Protein AF-A0A1Y5DKI8-F1 (afdb_monomer_lite)

Sequence (331 aa):
MHKQYGQSMVEYAIVCAALISALFWGANAECDGHENCLGKLLTVMHDNYDGYSSSISAIQQYGEFENGDFDDDSEDGGGDSGGGSDGGGSESGGGMNSQLNPDGLAEVTTVSTTNQFITYGYLAADGTVTDNNGNVVGVYDADTNTIELNDGSVTGVSLNTEVVDEEGNVLHIRAITNCIGAVHSWGYVSKATGKVFNSLNRGEMDIGSLCTKASFKVVNDGVEQPGRVIDGEYYASVFAADVSATPLTSSGEVIYWDDLGICSVMVNNWDGDVDTDQDDDDVYADRLALFNDDDRNLGEMDQFDYIEQTALYGVPTESNNCPSSRVLSEP

Foldseek 3Di:
DDDDPDPPPVVVVVVVVVVVVVLVVQQPDDDPPDPTSNVVVVVVCVVCVVVVVCVVVVVDPPPDDDPDDDPDPDDDDDDDDDDDDDDDDDPPDFADPDFQPPVWKDKWKWKAAPVRPGTQATAGPVQFGAHLVRHTQFGADPVQCWTQGPVRDIGHIDIDIFMGTRSRHTWDKWFWAQVVFFGFAIFTAGPNPRFTAAPAPRHTADSDNTDTGFWFWFDAVNHTQCWTDDLFFIARHRHDRHGHPDGDDGQWGWEQEPAVLFTWTFGPCLLVVQDPVDDQQSSLVSVVVSCPPCVTTPGGTDLVRLVVRCVVVVPDADPSNYSGPYYDYRD

Secondary structure (DSSP, 8-state):
-------HHHHHHHHHHHHHHHHHHHTTS-BTTBSSHHHHHHHHHHHTHHHHHHHHHTT-------------------------------------SS---TTS-EEEEEEEETTSS-EEEEEPTTSEEE-TTS-EEEEEETTTTEEEETTS-EEEEEEEEEEE-TTSPBP--EEEE-SSS-EEEEEEE-TTT--EEETTT--EE--TT-EEEE-EEEEETTEEEEEEEETTEEES----SS--SSPPPPSEEEEEETTTTEEEEEETTTTTTS-TTS-HHHHHHHHHHHHT-TTTEEEEE-HHHHHHHHHHHTPPPPTTS---SEEE---

Structure (mmCIF, N/CA/C/O backbone):
data_AF-A0A1Y5DKI8-F1
#
_entry.id   AF-A0A1Y5DKI8-F1
#
loop_
_atom_site.group_PDB
_atom_site.id
_atom_site.type_symbol
_atom_site.label_atom_id
_atom_site.label_alt_id
_atom_site.label_comp_id
_atom_site.label_asym_id
_atom_site.label_entity_id
_atom_site.label_seq_id
_atom_site.pdbx_PDB_ins_code
_atom_site.Cartn_x
_atom_site.Cartn_y
_atom_site.Cartn_z
_atom_site.occupancy
_atom_site.B_iso_or_equiv
_atom_site.auth_seq_id
_atom_site.auth_comp_id
_atom_site.auth_asym_id
_atom_site.auth_atom_id
_atom_site.pdbx_PDB_model_num
ATOM 1 N N . MET A 1 1 ? -49.281 23.480 16.287 1.00 38.97 1 MET A N 1
ATOM 2 C CA . MET A 1 1 ? -48.048 22.845 15.781 1.00 38.97 1 MET A CA 1
ATOM 3 C C . MET A 1 1 ? -48.428 21.933 14.627 1.00 38.97 1 MET A C 1
ATOM 5 O O . MET A 1 1 ? -49.161 20.980 14.845 1.00 38.97 1 MET A O 1
ATOM 9 N N . HIS A 1 2 ? -48.055 22.298 13.400 1.00 37.06 2 HIS A N 1
ATOM 10 C CA . HIS A 1 2 ? -48.229 21.460 12.210 1.00 37.06 2 HIS A CA 1
ATOM 11 C C . HIS A 1 2 ? -47.043 20.493 12.138 1.00 37.06 2 HIS A C 1
ATOM 13 O O . HIS A 1 2 ? -45.904 20.948 12.106 1.00 37.06 2 HIS A O 1
ATOM 19 N N . LYS A 1 3 ? -47.302 19.182 12.130 1.00 41.66 3 LYS A N 1
ATOM 20 C CA . LYS A 1 3 ? -46.292 18.181 11.770 1.00 41.66 3 LYS A CA 1
ATOM 21 C C . LYS A 1 3 ? -46.218 18.132 10.243 1.00 41.66 3 LYS A C 1
ATOM 23 O O . LYS A 1 3 ? -47.198 17.757 9.603 1.00 41.66 3 LYS A O 1
ATOM 28 N N . GLN A 1 4 ? -45.097 18.561 9.670 1.00 44.97 4 GLN A N 1
ATOM 29 C CA . GLN A 1 4 ? -44.797 18.365 8.254 1.00 44.97 4 GLN A CA 1
ATOM 30 C C . GLN A 1 4 ? -44.333 16.917 8.065 1.00 44.97 4 GLN A C 1
ATOM 32 O O . GLN A 1 4 ? -43.234 16.558 8.466 1.00 44.97 4 GLN A O 1
ATOM 37 N N . TYR A 1 5 ? -45.190 16.084 7.480 1.00 44.50 5 TYR A N 1
ATOM 38 C CA . TYR A 1 5 ? -44.792 14.799 6.913 1.00 44.50 5 TYR A CA 1
ATOM 39 C C . TYR A 1 5 ? -44.580 14.994 5.406 1.00 44.50 5 TYR A C 1
ATOM 41 O O . TYR A 1 5 ? -45.482 15.478 4.723 1.00 44.50 5 TYR A O 1
ATOM 49 N N . GLY A 1 6 ? -43.405 14.606 4.896 1.00 46.88 6 GLY A N 1
ATOM 50 C CA . GLY A 1 6 ? -43.221 14.288 3.473 1.00 46.88 6 GLY A CA 1
ATOM 51 C C . GLY A 1 6 ? -42.490 15.290 2.567 1.00 46.88 6 GLY A C 1
ATOM 52 O O . GLY A 1 6 ? -42.754 15.270 1.369 1.00 46.88 6 GLY A O 1
ATOM 53 N N . GLN A 1 7 ? -41.575 16.138 3.060 1.00 42.91 7 GLN A N 1
ATOM 54 C CA . GLN A 1 7 ? -40.750 16.986 2.168 1.00 42.91 7 GLN A CA 1
ATOM 55 C C . GLN A 1 7 ? -39.518 16.285 1.559 1.00 42.91 7 GLN A C 1
ATOM 57 O O . GLN A 1 7 ? -39.072 16.701 0.495 1.00 42.91 7 GLN A O 1
ATOM 62 N N . SER A 1 8 ? -39.028 15.179 2.131 1.00 49.41 8 SER A N 1
ATOM 63 C CA . SER A 1 8 ? -37.802 14.511 1.650 1.00 49.41 8 SER A CA 1
ATOM 64 C C . SER A 1 8 ? -37.933 13.811 0.287 1.00 49.41 8 SER A C 1
ATOM 66 O O . SER A 1 8 ? -36.936 13.592 -0.392 1.00 49.41 8 SER A O 1
ATOM 68 N N . MET A 1 9 ? -39.149 13.475 -0.157 1.00 49.59 9 MET A N 1
ATOM 69 C CA . MET A 1 9 ? -39.352 12.704 -1.397 1.00 49.59 9 MET A CA 1
ATOM 70 C C . MET A 1 9 ? -39.248 13.554 -2.674 1.00 49.59 9 MET A C 1
ATOM 72 O O . MET A 1 9 ? -38.874 13.041 -3.727 1.00 49.59 9 MET A O 1
ATOM 76 N N . VAL A 1 10 ? -39.584 14.849 -2.612 1.00 49.38 10 VAL A N 1
ATOM 77 C CA . VAL A 1 10 ? -39.606 15.715 -3.808 1.00 49.38 10 VAL A CA 1
ATOM 78 C C . VAL A 1 10 ? -38.213 16.243 -4.137 1.00 49.38 10 VAL A C 1
ATOM 80 O O . VAL A 1 10 ? -37.838 16.285 -5.306 1.00 49.38 10 VAL A O 1
ATOM 83 N N . GLU A 1 11 ? -37.420 16.585 -3.125 1.00 45.44 11 GLU A N 1
ATOM 84 C CA . GLU A 1 11 ? -36.037 17.038 -3.314 1.00 45.44 11 GLU A CA 1
ATOM 85 C C . GLU A 1 11 ? -35.164 15.914 -3.879 1.00 45.44 11 GLU A C 1
ATOM 87 O O . GLU A 1 11 ? -34.424 16.141 -4.833 1.00 45.44 11 GLU A O 1
ATOM 92 N N . TYR A 1 12 ? -35.349 14.678 -3.403 1.00 49.66 12 TYR A N 1
ATOM 93 C CA . TYR A 1 12 ? -34.653 13.509 -3.941 1.00 49.66 12 TYR A CA 1
ATOM 94 C C . TYR A 1 12 ? -35.007 13.253 -5.413 1.00 49.66 12 TYR A C 1
ATOM 96 O O . TYR A 1 12 ? -34.127 13.039 -6.242 1.00 49.66 12 TYR A O 1
ATOM 104 N N . ALA A 1 13 ? -36.288 13.367 -5.782 1.00 54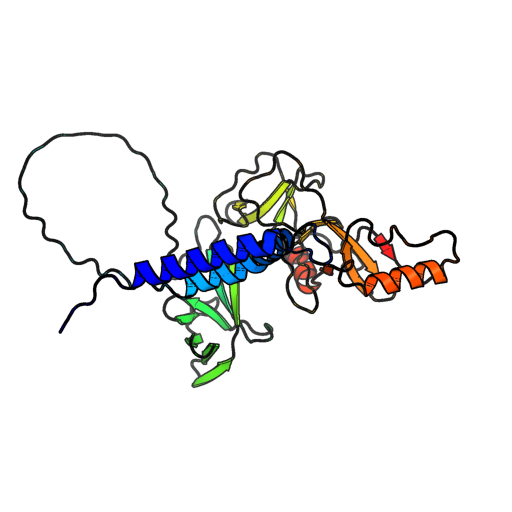.22 13 ALA A N 1
ATOM 105 C CA . ALA A 1 13 ? -36.716 13.216 -7.171 1.00 54.22 13 ALA A CA 1
ATOM 106 C C . ALA A 1 13 ? -36.146 14.313 -8.091 1.00 54.22 13 ALA A C 1
ATOM 108 O O . ALA A 1 13 ? -35.785 14.025 -9.231 1.00 54.22 13 ALA A O 1
ATOM 109 N N . ILE A 1 14 ? -36.032 15.555 -7.605 1.00 58.16 14 ILE A N 1
ATOM 110 C CA . ILE A 1 14 ? -35.449 16.671 -8.365 1.00 58.16 14 ILE A CA 1
ATOM 111 C C . ILE A 1 14 ? -33.939 16.476 -8.542 1.00 58.16 14 ILE A C 1
ATOM 113 O O . ILE A 1 14 ? -33.434 16.668 -9.647 1.00 58.16 14 ILE A O 1
ATOM 117 N N . VAL A 1 15 ? -33.229 16.043 -7.496 1.00 57.91 15 VAL A N 1
ATOM 118 C CA . VAL A 1 15 ? -31.787 15.764 -7.556 1.00 57.91 15 VAL A CA 1
ATOM 119 C C . VAL A 1 15 ? -31.501 14.583 -8.483 1.00 57.91 15 VAL A C 1
ATOM 121 O O . VAL A 1 15 ? -30.654 14.700 -9.365 1.00 57.91 15 VAL A O 1
ATOM 124 N N . CYS A 1 16 ? -32.256 13.485 -8.382 1.00 56.06 16 CYS A N 1
ATOM 125 C CA . CYS A 1 16 ? -32.111 12.348 -9.291 1.00 56.06 16 CYS A CA 1
ATOM 126 C C . CYS A 1 16 ? -32.444 12.723 -10.743 1.00 56.06 16 CYS A C 1
ATOM 128 O O . CYS A 1 16 ? -31.722 12.329 -11.655 1.00 56.06 16 CYS A O 1
ATOM 130 N N . ALA A 1 17 ? -33.492 13.517 -10.986 1.00 60.53 17 ALA A N 1
ATOM 131 C CA . ALA A 1 17 ? -33.832 13.965 -12.336 1.00 60.53 17 ALA A CA 1
ATOM 132 C C . ALA A 1 17 ? -32.770 14.911 -12.924 1.00 60.53 17 ALA A C 1
ATOM 134 O O . ALA A 1 17 ? -32.461 14.820 -14.115 1.00 60.53 17 ALA A O 1
ATOM 135 N N . ALA A 1 18 ? -32.181 15.787 -12.103 1.00 61.00 18 ALA A N 1
ATOM 136 C CA . ALA A 1 18 ? -31.083 16.663 -12.503 1.00 61.00 18 ALA A CA 1
ATOM 137 C C . ALA A 1 18 ? -29.804 15.866 -12.807 1.00 61.00 18 ALA A C 1
ATOM 139 O O . ALA A 1 18 ? -29.169 16.110 -13.831 1.00 61.00 18 ALA A O 1
ATOM 140 N N . LEU A 1 19 ? -29.483 14.865 -11.981 1.00 59.28 19 LEU A N 1
ATOM 141 C CA . LEU A 1 19 ? -28.344 13.969 -12.174 1.00 59.28 19 LEU A CA 1
ATOM 142 C C . LEU A 1 19 ? -28.484 13.156 -13.468 1.00 59.28 19 LEU A C 1
ATOM 144 O O . LEU A 1 19 ? -27.579 13.151 -14.296 1.00 59.28 19 LEU A O 1
ATOM 148 N N . ILE A 1 20 ? -29.646 12.537 -13.694 1.00 63.03 20 ILE A N 1
ATOM 149 C CA . ILE A 1 20 ? -29.921 11.762 -14.914 1.00 63.03 20 ILE A CA 1
ATOM 150 C C . ILE A 1 20 ? -29.855 12.663 -16.157 1.00 63.03 20 ILE A C 1
ATOM 152 O O . ILE A 1 20 ? -29.313 12.258 -17.184 1.00 63.03 20 ILE A O 1
ATOM 156 N N . SER A 1 21 ? -30.347 13.902 -16.065 1.00 61.19 21 SER A N 1
ATOM 157 C CA . SER A 1 21 ? -30.280 14.869 -17.171 1.00 61.19 21 SER A CA 1
ATOM 158 C C . SER A 1 21 ? -28.844 15.318 -17.468 1.00 61.19 21 SER A C 1
ATOM 160 O O . SER A 1 21 ? -28.471 15.437 -18.635 1.00 61.19 21 SER A O 1
ATOM 162 N N . ALA A 1 22 ? -28.023 15.516 -16.431 1.00 59.69 22 ALA A N 1
ATOM 163 C CA . ALA A 1 22 ? -26.607 15.851 -16.565 1.00 59.69 22 ALA A CA 1
ATOM 164 C C . ALA A 1 22 ? -25.794 14.693 -17.170 1.00 59.69 22 ALA A C 1
ATOM 166 O O . ALA A 1 22 ? -24.988 14.925 -18.072 1.00 59.69 22 ALA A O 1
ATOM 167 N N . LEU A 1 23 ? -26.066 13.444 -16.765 1.00 57.25 23 LEU A N 1
ATOM 168 C CA . LEU A 1 23 ? -25.472 12.250 -17.378 1.00 57.25 23 LEU A CA 1
ATOM 169 C C . LEU A 1 23 ? -25.820 12.131 -18.869 1.00 57.25 23 LEU A C 1
ATOM 171 O O . LEU A 1 23 ? -24.967 11.773 -19.678 1.00 57.25 23 LEU A O 1
ATOM 175 N N . PHE A 1 24 ? -27.055 12.467 -19.252 1.00 55.62 24 PHE A N 1
ATOM 176 C CA . PHE A 1 24 ? -27.500 12.377 -20.645 1.00 55.62 24 PHE A CA 1
ATOM 177 C C . PHE A 1 24 ? -26.834 13.422 -21.559 1.00 55.62 24 PHE A C 1
ATOM 179 O O . PHE A 1 24 ? -26.591 13.157 -22.738 1.00 55.62 24 PHE A O 1
ATOM 186 N N . TRP A 1 25 ? -26.522 14.608 -21.024 1.00 56.22 25 TRP A N 1
ATOM 187 C CA . TRP A 1 25 ? -25.768 15.642 -21.743 1.00 56.22 25 TRP A CA 1
ATOM 188 C C . TRP A 1 25 ? -24.259 15.352 -21.766 1.00 56.22 25 TRP A C 1
ATOM 190 O O . TRP A 1 25 ? -23.630 15.544 -22.803 1.00 56.22 25 TRP A O 1
ATOM 200 N N . GLY A 1 26 ? -23.692 14.818 -20.678 1.00 55.03 26 GLY A N 1
ATOM 201 C CA . GLY A 1 26 ? -22.280 14.417 -20.605 1.00 55.03 26 GLY A CA 1
ATOM 202 C C . GLY A 1 26 ? -21.923 13.210 -21.482 1.00 55.03 26 GLY A C 1
ATOM 203 O O . GLY A 1 26 ? -20.794 13.103 -21.950 1.00 55.03 26 GLY A O 1
ATOM 204 N N . ALA A 1 27 ? -22.884 12.332 -21.779 1.00 52.56 27 ALA A N 1
ATOM 205 C CA . ALA A 1 27 ? -22.682 11.192 -22.675 1.00 52.56 27 ALA A CA 1
ATOM 206 C C . ALA A 1 27 ? -22.446 11.578 -24.151 1.00 52.56 27 ALA A C 1
ATOM 208 O O . ALA A 1 27 ? -21.974 10.742 -24.915 1.00 52.56 27 ALA A O 1
ATOM 209 N N . ASN A 1 28 ? -22.767 12.815 -24.557 1.00 51.22 28 ASN A N 1
ATOM 210 C CA . ASN A 1 28 ? -22.628 13.297 -25.940 1.00 51.22 28 ASN A CA 1
ATOM 211 C C . ASN A 1 28 ? -21.578 14.413 -26.103 1.00 51.22 28 ASN A C 1
ATOM 213 O O . ASN A 1 28 ? -21.521 15.045 -27.157 1.00 51.22 28 ASN A O 1
ATOM 217 N N . ALA A 1 29 ? -20.778 14.684 -25.069 1.00 57.22 29 ALA A N 1
ATOM 218 C CA . ALA A 1 29 ? -19.676 15.637 -25.129 1.00 57.22 29 ALA A CA 1
ATOM 219 C C . ALA A 1 29 ? -18.340 14.883 -25.219 1.00 57.22 29 ALA A C 1
ATOM 221 O O . ALA A 1 29 ? -18.108 13.926 -24.475 1.00 57.22 29 ALA A O 1
ATOM 222 N N . GLU A 1 30 ? -17.481 15.312 -26.143 1.00 53.16 30 GLU A N 1
ATOM 223 C CA . GLU A 1 30 ? -16.112 14.811 -26.282 1.00 53.16 30 GLU A CA 1
ATOM 224 C C . GLU A 1 30 ? -15.235 15.438 -25.186 1.00 53.16 30 GLU A C 1
ATOM 226 O O . GLU A 1 30 ? -15.274 16.652 -24.967 1.00 53.16 30 GLU A O 1
ATOM 231 N N . CYS A 1 31 ? -14.470 14.603 -24.480 1.00 59.59 31 CYS A N 1
ATOM 232 C CA . CYS A 1 31 ? -13.549 14.995 -23.413 1.00 59.59 31 CYS A CA 1
ATOM 233 C C . CYS A 1 31 ? -12.148 14.447 -23.721 1.00 59.59 31 CYS A C 1
ATOM 235 O O . CYS A 1 31 ? -12.027 13.318 -24.190 1.00 59.59 31 CYS A O 1
ATOM 237 N N . ASP A 1 32 ? -11.094 15.213 -23.420 1.00 49.59 32 ASP A N 1
ATOM 238 C CA . ASP A 1 32 ? -9.707 14.771 -23.635 1.00 49.59 32 ASP A CA 1
ATOM 239 C C . ASP A 1 32 ? -9.425 13.446 -22.910 1.00 49.59 32 ASP A C 1
ATOM 241 O O . ASP A 1 32 ? -9.664 13.320 -21.703 1.00 49.59 32 ASP A O 1
ATOM 245 N N . GLY A 1 33 ? -8.932 12.466 -23.673 1.00 56.84 33 GLY A N 1
ATOM 246 C CA . GLY A 1 33 ? -8.512 11.149 -23.187 1.00 56.84 33 GLY A CA 1
ATOM 247 C C . GLY A 1 33 ? -9.603 10.074 -23.078 1.00 56.84 33 GLY A C 1
ATOM 248 O O . GLY A 1 33 ? -9.265 8.928 -22.797 1.00 56.84 33 GLY A O 1
ATOM 249 N N . HIS A 1 34 ? -10.887 10.375 -23.329 1.00 53.91 34 HIS A N 1
ATOM 250 C CA . HIS A 1 34 ? -11.974 9.382 -23.242 1.00 53.91 34 HIS A CA 1
ATOM 251 C C . HIS A 1 34 ? -13.025 9.544 -24.352 1.00 53.91 34 HIS A C 1
ATOM 253 O O . HIS A 1 34 ? -13.366 10.658 -24.738 1.00 53.91 34 HIS A O 1
ATOM 259 N N . GLU A 1 35 ? -13.606 8.431 -24.824 1.00 54.09 35 GLU A N 1
ATOM 260 C CA . GLU A 1 35 ? -14.616 8.439 -25.905 1.00 54.09 35 GLU A CA 1
ATOM 261 C C . GLU A 1 35 ? -15.891 9.229 -25.551 1.00 54.09 35 GLU A C 1
ATOM 263 O O . GLU A 1 35 ? -16.589 9.718 -26.436 1.00 54.09 35 GLU A O 1
ATOM 268 N N . ASN A 1 36 ? -16.198 9.381 -24.260 1.00 61.56 36 ASN A N 1
ATOM 269 C CA . ASN A 1 36 ? -17.230 10.281 -23.759 1.00 61.56 36 ASN A CA 1
ATOM 270 C C . ASN A 1 36 ? -16.870 10.803 -22.358 1.00 61.56 36 ASN A C 1
ATOM 272 O O . ASN A 1 36 ? -16.178 10.143 -21.579 1.00 61.56 36 ASN A O 1
ATOM 276 N N . CYS A 1 37 ? -17.382 11.981 -21.994 1.00 59.59 37 CYS A N 1
ATOM 277 C CA . CYS A 1 37 ? -17.172 12.542 -20.653 1.00 59.59 37 CYS A CA 1
ATOM 278 C C . CYS A 1 37 ? -17.787 11.679 -19.531 1.00 59.59 37 CYS A C 1
ATOM 280 O O . CYS A 1 37 ? -17.427 11.829 -18.363 1.00 59.59 37 CYS A O 1
ATOM 282 N N . LEU A 1 38 ? -18.700 10.762 -19.874 1.00 58.56 38 LEU A N 1
ATOM 283 C CA . LEU A 1 38 ? -19.283 9.816 -18.929 1.00 58.56 38 LEU A CA 1
ATOM 284 C C . LEU A 1 38 ? -18.262 8.779 -18.440 1.00 58.56 38 LEU A C 1
ATOM 286 O O . LEU A 1 38 ? -18.284 8.451 -17.260 1.00 58.56 38 LEU A O 1
ATOM 290 N N . GLY A 1 39 ? -17.353 8.314 -19.303 1.00 57.66 39 GLY A N 1
ATOM 291 C CA . GLY A 1 39 ? -16.270 7.407 -18.917 1.00 57.66 39 GLY A CA 1
ATOM 292 C C . GLY A 1 39 ? -15.356 8.033 -17.867 1.00 57.66 39 GLY A C 1
ATOM 293 O O . GLY A 1 39 ? -15.134 7.437 -16.820 1.00 57.66 39 GLY A O 1
ATOM 294 N N . LYS A 1 40 ? -14.949 9.291 -18.081 1.00 52.72 40 LYS A N 1
ATOM 295 C CA . LYS A 1 40 ? -14.151 10.056 -17.111 1.00 52.72 40 LYS A CA 1
ATOM 296 C C . LYS A 1 40 ? -14.882 10.249 -15.780 1.00 52.72 40 LYS A C 1
ATOM 298 O O . LYS A 1 40 ? -14.281 10.096 -14.725 1.00 52.72 40 LYS A O 1
ATOM 303 N N . LEU A 1 41 ? -16.183 10.552 -15.813 1.00 54.78 41 LEU A N 1
ATOM 304 C CA . LEU A 1 41 ? -16.989 10.697 -14.597 1.00 54.78 41 LEU A CA 1
ATOM 305 C C . LEU A 1 41 ? -17.136 9.368 -13.844 1.00 54.78 41 LEU A C 1
ATOM 307 O O . LEU A 1 41 ? -17.099 9.372 -12.620 1.00 54.78 41 LEU A O 1
ATOM 311 N N . LEU A 1 42 ? -17.298 8.246 -14.553 1.00 58.12 42 LEU A N 1
ATOM 312 C CA . LEU A 1 42 ? -17.407 6.927 -13.930 1.00 58.12 42 LEU A CA 1
ATOM 313 C C . LEU A 1 42 ? -16.089 6.499 -13.282 1.00 58.12 42 LEU A C 1
ATOM 315 O O . LEU A 1 42 ? -16.124 5.985 -12.173 1.00 58.12 42 LEU A O 1
ATOM 319 N N . THR A 1 43 ? -14.954 6.752 -13.937 1.00 54.75 43 THR A N 1
ATOM 320 C CA . THR A 1 43 ? -13.622 6.520 -13.363 1.00 54.75 43 THR A CA 1
ATOM 321 C C . THR A 1 43 ? -13.413 7.399 -12.131 1.00 54.75 43 THR A C 1
ATOM 323 O O . THR A 1 43 ? -13.145 6.887 -11.057 1.00 54.75 43 THR A O 1
ATOM 326 N N . VAL A 1 44 ? -13.701 8.701 -12.218 1.00 53.84 44 VAL A N 1
ATOM 327 C CA . VAL A 1 44 ? -13.595 9.616 -11.068 1.00 53.84 44 VAL A CA 1
ATOM 328 C C . VAL A 1 44 ? -14.553 9.236 -9.929 1.00 53.84 44 VAL A C 1
ATOM 330 O O . VAL A 1 44 ? -14.188 9.377 -8.767 1.00 53.84 44 VAL A O 1
ATOM 333 N N . MET A 1 45 ? -15.765 8.751 -10.218 1.00 51.53 45 MET A N 1
ATOM 334 C CA . MET A 1 45 ? -16.707 8.264 -9.197 1.00 51.53 45 MET A CA 1
ATOM 335 C C . MET A 1 45 ? -16.284 6.928 -8.585 1.00 51.53 45 MET A C 1
ATOM 337 O O . MET A 1 45 ? -16.575 6.698 -7.416 1.00 51.53 45 MET A O 1
ATOM 341 N N . HIS A 1 46 ? -15.631 6.064 -9.359 1.00 53.69 46 HIS A N 1
ATOM 342 C CA . HIS A 1 46 ? -15.051 4.817 -8.878 1.00 53.69 46 HIS A CA 1
ATOM 343 C C . HIS A 1 46 ? -13.857 5.101 -7.957 1.00 53.69 46 HIS A C 1
ATOM 345 O O . HIS A 1 46 ? -13.791 4.564 -6.858 1.00 53.69 46 HIS A O 1
ATOM 351 N N . ASP A 1 47 ? -12.990 6.033 -8.349 1.00 49.41 47 ASP A N 1
ATOM 352 C CA . ASP A 1 47 ? -11.772 6.370 -7.610 1.00 49.41 47 ASP A CA 1
ATOM 353 C C . ASP A 1 47 ? -12.054 7.257 -6.381 1.00 49.41 47 ASP A C 1
ATOM 355 O O . ASP A 1 47 ? -11.304 7.235 -5.413 1.00 49.41 47 ASP A O 1
ATOM 359 N N . ASN A 1 48 ? -13.171 8.000 -6.367 1.00 47.53 48 ASN A N 1
ATOM 360 C CA . ASN A 1 48 ? -13.638 8.765 -5.197 1.00 47.53 48 ASN A CA 1
ATOM 361 C C . ASN A 1 48 ? -14.720 8.044 -4.372 1.00 47.53 48 ASN A C 1
ATOM 363 O O . ASN A 1 48 ? -15.320 8.657 -3.482 1.00 47.53 48 ASN A O 1
ATOM 367 N N . TYR A 1 49 ? -15.019 6.771 -4.653 1.00 46.81 49 TYR A N 1
ATOM 368 C CA . TYR A 1 49 ? -16.084 6.039 -3.958 1.00 46.81 49 TYR A CA 1
ATOM 369 C C . TYR A 1 49 ? -15.835 5.939 -2.439 1.00 46.81 49 TYR A C 1
ATOM 371 O O . TYR A 1 49 ? -16.786 5.985 -1.654 1.00 46.81 49 TYR A O 1
ATOM 379 N N . ASP A 1 50 ? -14.572 5.938 -2.007 1.00 44.31 50 ASP A N 1
ATOM 380 C CA . ASP A 1 50 ? -14.186 5.937 -0.589 1.00 44.31 50 ASP A CA 1
ATOM 381 C C . ASP A 1 50 ? -14.530 7.255 0.130 1.00 44.31 50 ASP A C 1
ATOM 383 O O . ASP A 1 50 ? -14.919 7.256 1.301 1.00 44.31 50 ASP A O 1
ATOM 387 N N . GLY A 1 51 ? -14.509 8.390 -0.578 1.00 44.66 51 GLY A N 1
ATOM 388 C CA . GLY A 1 51 ? -14.924 9.688 -0.030 1.00 44.66 51 GLY A CA 1
ATOM 389 C C . GLY A 1 51 ? -16.448 9.859 0.058 1.00 44.66 51 GLY A C 1
ATOM 390 O O . GLY A 1 51 ? -16.972 10.542 0.943 1.00 44.66 51 GLY A O 1
ATOM 391 N N . TYR A 1 52 ? -17.199 9.223 -0.846 1.00 43.19 52 TYR A N 1
ATOM 392 C CA . TYR A 1 52 ? -18.665 9.293 -0.840 1.00 43.19 52 TYR A CA 1
ATOM 393 C C . TYR A 1 52 ? -19.314 8.281 0.111 1.00 43.19 52 TYR A C 1
ATOM 395 O O . TYR A 1 52 ? -20.328 8.595 0.736 1.00 43.19 52 TYR A O 1
ATOM 403 N N . SER A 1 53 ? -18.734 7.088 0.260 1.00 45.84 53 SER A N 1
ATOM 404 C CA . SER A 1 53 ? -19.230 6.086 1.209 1.00 45.84 53 SER A CA 1
ATOM 405 C C . SER A 1 53 ? -19.011 6.534 2.659 1.00 45.84 53 SER A C 1
ATOM 407 O O . SER A 1 53 ? -19.939 6.440 3.463 1.00 45.84 53 SER A O 1
ATOM 409 N N . SER A 1 54 ? -17.853 7.136 2.957 1.00 45.69 54 SER A N 1
ATOM 410 C CA . SER A 1 54 ? -17.559 7.745 4.259 1.00 45.69 54 SER A CA 1
ATOM 411 C C . SER A 1 54 ? -18.441 8.961 4.564 1.00 45.69 54 SER A C 1
ATOM 413 O O . SER A 1 54 ? -18.858 9.137 5.703 1.00 45.69 54 SER A O 1
ATOM 415 N N . SER A 1 55 ? -18.819 9.772 3.569 1.00 42.66 55 SER A N 1
ATOM 416 C CA . SER A 1 55 ? -19.688 10.941 3.802 1.00 42.66 55 SER A CA 1
ATOM 417 C C . SER A 1 55 ? -21.183 10.616 3.934 1.00 42.66 55 SER A C 1
ATOM 419 O O . SER A 1 55 ? -21.911 11.374 4.577 1.00 42.66 55 SER A O 1
ATOM 421 N N . ILE A 1 56 ? -21.665 9.492 3.389 1.00 43.75 56 ILE A N 1
ATOM 422 C CA . ILE A 1 56 ? -23.061 9.051 3.573 1.00 43.75 56 ILE A CA 1
ATOM 423 C C . ILE A 1 56 ? -23.254 8.326 4.915 1.00 43.75 56 ILE A C 1
ATOM 425 O O . ILE A 1 56 ? -24.292 8.520 5.552 1.00 43.75 56 ILE A O 1
ATOM 429 N N . SER A 1 57 ? -22.271 7.544 5.378 1.00 45.38 57 SER A N 1
ATOM 430 C CA . SER A 1 57 ? -22.326 6.886 6.692 1.00 45.38 57 SER A CA 1
ATOM 431 C C . SER A 1 57 ? -21.983 7.829 7.853 1.00 45.38 57 SER A C 1
ATOM 433 O O . SER A 1 57 ? -22.558 7.678 8.928 1.00 45.38 57 SER A O 1
ATOM 435 N N . ALA A 1 58 ? -21.152 8.859 7.642 1.00 39.03 58 ALA A N 1
ATOM 436 C CA . ALA A 1 58 ? -20.793 9.825 8.688 1.00 39.03 58 ALA A CA 1
ATOM 437 C C . ALA A 1 58 ? -21.915 10.811 9.076 1.00 39.03 58 ALA A C 1
ATOM 439 O O . ALA A 1 58 ? -21.816 11.461 10.113 1.00 39.03 58 ALA A O 1
ATOM 440 N N . ILE A 1 59 ? -22.988 10.943 8.282 1.00 37.53 59 ILE A N 1
ATOM 441 C CA . ILE A 1 59 ? -24.082 11.905 8.555 1.00 37.53 59 ILE A CA 1
ATOM 442 C C . ILE A 1 59 ? -25.342 11.218 9.116 1.00 37.53 59 ILE A C 1
ATOM 444 O O . ILE A 1 59 ? -26.249 11.887 9.612 1.00 37.53 59 ILE A O 1
ATOM 448 N N . GLN A 1 60 ? -25.418 9.884 9.106 1.00 34.53 60 GLN A N 1
ATOM 449 C CA . GLN A 1 60 ? -26.553 9.155 9.680 1.00 34.53 60 GLN A CA 1
ATOM 450 C C . GLN A 1 60 ? -26.171 8.459 10.985 1.00 34.53 60 GLN A C 1
ATOM 452 O O . GLN A 1 60 ? -26.089 7.237 11.062 1.00 34.53 60 GLN A O 1
ATOM 457 N N . GLN A 1 61 ? -26.014 9.254 12.045 1.00 34.09 61 GLN A N 1
ATOM 458 C CA . GLN A 1 61 ? -26.112 8.749 13.411 1.00 34.09 61 GLN A CA 1
ATOM 459 C C . GLN A 1 61 ? -27.579 8.367 13.660 1.00 34.09 61 GLN A C 1
ATOM 461 O O . GLN A 1 61 ? -28.415 9.207 14.001 1.00 34.09 61 GLN A O 1
ATOM 466 N N . TYR A 1 62 ? -27.929 7.100 13.430 1.00 35.19 62 TYR A N 1
ATOM 467 C CA . TYR A 1 62 ? -29.174 6.563 13.965 1.00 35.19 62 TYR A CA 1
ATOM 468 C C . TYR A 1 62 ? -29.009 6.534 15.481 1.00 35.19 62 TYR A C 1
ATOM 470 O O . TYR A 1 62 ? -28.242 5.735 16.011 1.00 35.19 62 TYR A O 1
ATOM 478 N N . GLY A 1 63 ? -29.667 7.472 16.165 1.00 32.44 63 GLY A N 1
ATOM 479 C CA . GLY A 1 63 ? -29.751 7.450 17.619 1.00 32.44 63 GLY A CA 1
ATOM 480 C C . GLY A 1 63 ? -30.232 6.080 18.089 1.00 32.44 63 GLY A C 1
ATOM 481 O O . GLY A 1 63 ? -31.095 5.469 17.456 1.00 32.44 63 GLY A O 1
ATOM 482 N N . GLU A 1 64 ? -29.633 5.612 19.178 1.00 36.78 64 GLU A N 1
ATOM 483 C CA . GLU A 1 64 ? -29.983 4.380 19.875 1.00 36.78 64 GLU A CA 1
ATOM 484 C C . GLU A 1 64 ? -31.508 4.291 20.039 1.00 36.78 64 GLU A C 1
ATOM 486 O O . GLU A 1 64 ? -32.147 5.184 20.604 1.00 36.78 64 GLU A O 1
ATOM 491 N N . PHE A 1 65 ? -32.120 3.237 19.497 1.00 33.06 65 PHE A N 1
ATOM 492 C CA . PHE A 1 65 ? -33.509 2.943 19.811 1.00 33.06 65 PHE A CA 1
ATOM 493 C C . PHE A 1 65 ? -33.537 2.456 21.261 1.00 33.06 65 PHE A C 1
ATOM 495 O O . PHE A 1 65 ? -33.127 1.331 21.540 1.00 33.06 65 PHE A O 1
ATOM 502 N N . GLU A 1 66 ? -34.015 3.295 22.187 1.00 32.03 66 GLU A N 1
ATOM 503 C CA . GLU A 1 66 ? -34.431 2.822 23.507 1.00 32.03 66 GLU A CA 1
ATOM 504 C C . GLU A 1 66 ? -35.410 1.662 23.287 1.00 32.03 66 GLU A C 1
ATOM 506 O O . GLU A 1 66 ? -36.471 1.835 22.678 1.00 32.03 66 GLU A O 1
ATOM 511 N N . ASN A 1 67 ? -35.040 0.475 23.772 1.00 35.50 67 ASN A N 1
ATOM 512 C CA . ASN A 1 67 ? -35.932 -0.671 23.877 1.00 35.50 67 ASN A CA 1
ATOM 513 C C . ASN A 1 67 ? -37.047 -0.325 24.869 1.00 35.50 67 ASN A C 1
ATOM 515 O O . ASN A 1 67 ? -36.979 -0.640 26.056 1.00 35.50 67 ASN A O 1
ATOM 519 N N . GLY A 1 68 ? -38.061 0.383 24.378 1.00 31.09 68 GLY A N 1
ATOM 520 C CA . GLY A 1 68 ? -39.325 0.553 25.065 1.00 31.09 68 GLY A CA 1
ATOM 521 C C . GLY A 1 68 ? -40.006 -0.805 25.158 1.00 31.09 68 GLY A C 1
ATOM 522 O O . GLY A 1 68 ? -40.397 -1.373 24.141 1.00 31.09 68 GLY A O 1
ATOM 523 N N . ASP A 1 69 ? -40.108 -1.301 26.385 1.00 34.03 69 ASP A N 1
ATOM 524 C CA . ASP A 1 69 ? -40.927 -2.434 26.801 1.00 34.03 69 ASP A CA 1
ATOM 525 C C . ASP A 1 69 ? -42.345 -2.262 26.222 1.00 34.03 69 ASP A C 1
ATOM 527 O O . ASP A 1 69 ? -43.114 -1.394 26.649 1.00 34.03 69 ASP A O 1
ATOM 531 N N . PHE A 1 70 ? -42.671 -3.026 25.181 1.00 30.48 70 PHE A N 1
ATOM 532 C CA . PHE A 1 70 ? -44.036 -3.144 24.685 1.00 30.48 70 PHE A CA 1
ATOM 533 C C . PHE A 1 70 ? -44.670 -4.345 25.388 1.00 30.48 70 PHE A C 1
ATOM 535 O O . PHE A 1 70 ? -44.467 -5.487 24.981 1.00 30.48 70 PHE A O 1
ATOM 542 N N . ASP A 1 71 ? -45.436 -4.066 26.446 1.00 33.06 71 ASP A N 1
ATOM 543 C CA . ASP A 1 71 ? -46.433 -4.987 26.997 1.00 33.06 71 ASP A CA 1
ATOM 544 C C . ASP A 1 71 ? -47.422 -5.374 25.877 1.00 33.06 71 ASP A C 1
ATOM 546 O O . ASP A 1 71 ? -48.268 -4.567 25.478 1.00 33.06 71 ASP A O 1
ATOM 550 N N . ASP A 1 72 ? -47.309 -6.598 25.353 1.00 31.06 72 ASP A N 1
ATOM 551 C CA . ASP A 1 72 ? -48.303 -7.207 24.464 1.00 31.06 72 ASP A CA 1
ATOM 552 C C . ASP A 1 72 ? -49.178 -8.178 25.270 1.00 31.06 72 ASP A C 1
ATOM 554 O O . ASP A 1 72 ? -48.886 -9.366 25.424 1.00 31.06 72 ASP A O 1
ATOM 558 N N . ASP A 1 73 ? -50.262 -7.631 25.820 1.00 32.00 73 ASP A N 1
ATOM 559 C CA . ASP A 1 73 ? -51.441 -8.393 26.217 1.00 32.00 73 ASP A CA 1
ATOM 560 C C . ASP A 1 73 ? -52.177 -8.849 24.944 1.00 32.00 73 ASP A C 1
ATOM 562 O O . ASP A 1 73 ? -53.034 -8.137 24.410 1.00 32.00 73 ASP A O 1
ATOM 566 N N . SER A 1 74 ? -51.900 -10.067 24.475 1.00 32.75 74 SER A N 1
ATOM 567 C CA . SER A 1 74 ? -52.858 -10.802 23.645 1.00 32.75 74 SER A CA 1
ATOM 568 C C . SER A 1 74 ? -52.727 -12.331 23.767 1.00 32.75 74 SER A C 1
ATOM 570 O O . SER A 1 74 ? -51.764 -12.971 23.352 1.00 32.75 74 SER A O 1
ATOM 572 N N . GLU A 1 75 ? -53.759 -12.920 24.375 1.00 31.89 75 GLU A N 1
ATOM 573 C CA . GLU A 1 75 ? -54.071 -14.350 24.406 1.00 31.89 75 GLU A CA 1
ATOM 574 C C . GLU A 1 75 ? -54.329 -14.881 22.978 1.00 31.89 75 GLU A C 1
ATOM 576 O O . GLU A 1 75 ? -55.137 -14.300 22.257 1.00 31.89 75 GLU A O 1
ATOM 581 N N . ASP A 1 76 ? -53.663 -15.966 22.558 1.00 31.50 76 ASP A N 1
ATOM 582 C CA . ASP A 1 76 ? -54.248 -17.306 22.308 1.00 31.50 76 ASP A CA 1
ATOM 583 C C . ASP A 1 76 ? -53.360 -18.192 21.393 1.00 31.50 76 ASP A C 1
ATOM 585 O O . ASP A 1 76 ? -52.928 -17.786 20.317 1.00 31.50 76 ASP A O 1
ATOM 589 N N . GLY A 1 77 ? -53.211 -19.473 21.767 1.00 28.67 77 GLY A N 1
ATOM 590 C CA . GLY A 1 77 ? -53.307 -20.581 20.799 1.00 28.67 77 GLY A CA 1
ATOM 591 C C . GLY A 1 77 ? -52.065 -21.166 20.096 1.00 28.67 77 GLY A C 1
ATOM 592 O O . GLY A 1 77 ? -51.992 -21.122 18.878 1.00 28.67 77 GLY A O 1
ATOM 593 N N . GLY A 1 78 ? -51.206 -21.882 20.837 1.00 28.56 78 GLY A N 1
ATOM 594 C CA . GLY A 1 78 ? -50.756 -23.262 20.530 1.00 28.56 78 GLY A CA 1
ATOM 595 C C . GLY A 1 78 ? -49.912 -23.617 19.278 1.00 28.56 78 GLY A C 1
ATOM 596 O O . GLY A 1 78 ? -50.355 -23.468 18.148 1.00 28.56 78 GLY A O 1
ATOM 597 N N . GLY A 1 79 ? -48.804 -24.349 19.508 1.00 28.25 79 GLY A N 1
ATOM 598 C CA . GLY A 1 79 ? -48.418 -25.498 18.660 1.00 28.25 79 GLY A CA 1
ATOM 599 C C . GLY A 1 79 ? -47.025 -25.523 18.000 1.00 28.25 79 GLY A C 1
ATOM 600 O O . GLY A 1 79 ? -46.923 -25.297 16.807 1.00 28.25 79 GLY A O 1
ATOM 601 N N . ASP A 1 80 ? -46.007 -25.903 18.780 1.00 29.17 80 ASP A N 1
ATOM 602 C CA . ASP A 1 80 ? -44.935 -26.892 18.507 1.00 29.17 80 ASP A CA 1
ATOM 603 C C . ASP A 1 80 ? -44.040 -26.881 17.223 1.00 29.17 80 ASP A C 1
ATOM 605 O O . ASP A 1 80 ? -44.494 -27.082 16.102 1.00 29.17 80 ASP A O 1
ATOM 609 N N . SER A 1 81 ? -42.721 -26.859 17.498 1.00 34.09 81 SER A N 1
ATOM 610 C CA . SER A 1 81 ? -41.573 -27.535 16.842 1.00 34.09 81 SER A CA 1
ATOM 611 C C . SER A 1 81 ? -41.027 -27.140 15.449 1.00 34.09 81 SER A C 1
ATOM 613 O O . SER A 1 81 ? -41.461 -27.649 14.422 1.00 34.09 81 SER A O 1
ATOM 615 N N . GLY A 1 82 ? -39.858 -26.470 15.468 1.00 27.34 82 GLY A N 1
ATOM 616 C CA . GLY A 1 82 ? -38.586 -27.104 15.063 1.00 27.34 82 GLY A CA 1
ATOM 617 C C . GLY A 1 82 ? -37.933 -26.699 13.728 1.00 27.34 82 GLY A C 1
ATOM 618 O O . GLY A 1 82 ? -38.461 -26.988 12.661 1.00 27.34 82 GLY A O 1
ATOM 619 N N . GLY A 1 83 ? -36.690 -26.196 13.798 1.00 27.42 83 GLY A N 1
ATOM 620 C CA . GLY A 1 83 ? -35.693 -26.309 12.717 1.00 27.42 83 GLY A CA 1
ATOM 621 C C . GLY A 1 83 ? -34.939 -25.015 12.407 1.00 27.42 83 GLY A C 1
ATOM 622 O O . GLY A 1 83 ? -35.521 -24.089 11.860 1.00 27.42 83 GLY A O 1
ATOM 623 N N . GLY A 1 84 ? -33.652 -24.964 12.765 1.00 33.31 84 GLY A N 1
ATOM 624 C CA . GLY A 1 84 ? -32.817 -23.764 12.705 1.00 33.31 84 GLY A CA 1
ATOM 625 C C . GLY A 1 84 ? -32.403 -23.310 11.302 1.00 33.31 84 GLY A C 1
ATOM 626 O O . GLY A 1 84 ? -32.355 -24.089 10.350 1.00 33.31 84 GLY A O 1
ATOM 627 N N . SER A 1 85 ? -32.059 -22.028 11.227 1.00 29.55 85 SER A N 1
ATOM 628 C CA . SER A 1 85 ? -31.237 -21.422 10.184 1.00 29.55 85 SER A CA 1
ATOM 629 C C . SER A 1 85 ? -30.548 -20.218 10.819 1.00 29.55 85 SER A C 1
ATOM 631 O O . SER A 1 85 ? -31.170 -19.170 10.983 1.00 29.55 85 SER A O 1
ATOM 633 N N . ASP A 1 86 ? -29.285 -20.395 11.200 1.00 31.84 86 ASP A N 1
ATOM 634 C CA . ASP A 1 86 ? -28.401 -19.327 11.659 1.00 31.84 86 ASP A CA 1
ATOM 635 C C . ASP A 1 86 ? -28.138 -18.367 10.490 1.00 31.84 86 ASP A C 1
ATOM 637 O O . ASP A 1 86 ? -27.339 -18.636 9.594 1.00 31.84 86 ASP A O 1
ATOM 641 N N . GLY A 1 87 ? -28.878 -17.260 10.464 1.00 29.41 87 GLY A N 1
ATOM 642 C CA . GLY A 1 87 ? -28.590 -16.105 9.625 1.00 29.41 87 GLY A CA 1
ATOM 643 C C . GLY A 1 87 ? -27.693 -15.156 10.404 1.00 29.41 87 GLY A C 1
ATOM 644 O O . GLY A 1 87 ? -28.195 -14.350 11.182 1.00 29.41 87 GLY A O 1
ATOM 645 N N . GLY A 1 88 ? -26.376 -15.279 10.224 1.00 28.58 88 GLY A N 1
ATOM 646 C CA . GLY A 1 88 ? -25.394 -14.351 10.780 1.00 28.58 88 GLY A CA 1
ATOM 647 C C . GLY A 1 88 ? -25.533 -12.980 10.125 1.00 28.58 88 GLY A C 1
ATOM 648 O O . GLY A 1 88 ? -24.993 -12.745 9.046 1.00 28.58 88 GLY A O 1
ATOM 649 N N . GLY A 1 89 ? -26.309 -12.101 10.754 1.00 27.70 89 GLY A N 1
ATOM 650 C CA . GLY A 1 89 ? -26.335 -10.680 10.441 1.00 27.70 89 GLY A CA 1
ATOM 651 C C . GLY A 1 89 ? -25.066 -10.020 10.967 1.00 27.70 89 GLY A C 1
ATOM 652 O O . GLY A 1 89 ? -24.748 -10.142 12.147 1.00 27.70 89 GLY A O 1
ATOM 653 N N . SER A 1 90 ? -24.339 -9.335 10.087 1.00 35.78 90 SER A N 1
ATOM 654 C CA . SER A 1 90 ? -23.266 -8.420 10.468 1.00 35.78 90 SER A CA 1
ATOM 655 C C . SER A 1 90 ? -23.850 -7.261 11.274 1.00 35.78 90 SER A C 1
ATOM 657 O O . SER A 1 90 ? -24.432 -6.333 10.713 1.00 35.78 90 SER A O 1
ATOM 659 N N . GLU A 1 91 ? -23.687 -7.309 12.592 1.00 32.62 91 GLU A N 1
ATOM 660 C CA . GLU A 1 91 ? -23.865 -6.152 13.462 1.00 32.62 91 GLU A CA 1
ATOM 661 C C . GLU A 1 91 ? -22.597 -5.297 13.387 1.00 32.62 91 GLU A C 1
ATOM 663 O O . GLU A 1 91 ? -21.612 -5.508 14.088 1.00 32.62 91 GLU A O 1
ATOM 668 N N . SER A 1 92 ? -22.623 -4.327 12.474 1.00 44.56 92 SER A N 1
ATOM 669 C CA . SER A 1 92 ? -21.690 -3.204 12.460 1.00 44.56 92 SER A CA 1
ATOM 670 C C . SER A 1 92 ? -22.106 -2.237 13.571 1.00 44.56 92 SER A C 1
ATOM 672 O O . SER A 1 92 ? -22.868 -1.302 13.343 1.00 44.56 92 SER A O 1
ATOM 674 N N . GLY A 1 93 ? -21.664 -2.521 14.795 1.00 34.78 93 GLY A N 1
ATOM 675 C CA . GLY A 1 93 ? -21.901 -1.709 15.985 1.00 34.78 93 GLY A CA 1
ATOM 676 C C . GLY A 1 93 ? -20.583 -1.427 16.690 1.00 34.78 93 GLY A C 1
ATOM 677 O O . GLY A 1 93 ? -20.168 -2.185 17.562 1.00 34.78 93 GLY A O 1
ATOM 678 N N . GLY A 1 94 ? -19.915 -0.346 16.285 1.00 43.12 94 GLY A N 1
ATOM 679 C CA . GLY A 1 94 ? -18.752 0.187 16.984 1.00 43.12 94 GLY A CA 1
ATOM 680 C C . GLY A 1 94 ? -19.129 0.558 18.416 1.00 43.12 94 GLY A C 1
ATOM 681 O O . GLY A 1 94 ? -19.966 1.424 18.649 1.00 43.12 94 GLY A O 1
ATOM 682 N N . GLY A 1 95 ? -18.517 -0.127 19.372 1.00 32.16 95 GLY A N 1
ATOM 683 C CA . GLY A 1 95 ? -18.701 0.090 20.798 1.00 32.16 95 GLY A CA 1
ATOM 684 C C . GLY A 1 95 ? -17.723 -0.798 21.545 1.00 32.16 95 GLY A C 1
ATOM 685 O O . GLY A 1 95 ? -17.993 -1.975 21.770 1.00 32.16 95 GLY A O 1
ATOM 686 N N . MET A 1 96 ? -16.555 -0.255 21.899 1.00 43.25 96 MET A N 1
ATOM 687 C CA . MET A 1 96 ? -15.612 -0.965 22.755 1.00 43.25 96 MET A CA 1
ATOM 688 C C . MET A 1 96 ? -16.220 -1.120 24.146 1.00 43.25 96 MET A C 1
ATOM 690 O O . MET A 1 96 ? -16.109 -0.247 25.001 1.00 43.25 96 MET A O 1
ATOM 694 N N . ASN A 1 97 ? -16.786 -2.289 24.405 1.00 35.50 97 ASN A N 1
ATOM 695 C CA . ASN A 1 97 ? -16.603 -2.905 25.702 1.00 35.50 97 ASN A CA 1
ATOM 696 C C . ASN A 1 97 ? -15.731 -4.144 25.498 1.00 35.50 97 ASN A C 1
ATOM 698 O O . ASN A 1 97 ? -16.232 -5.223 25.213 1.00 35.50 97 ASN A O 1
ATOM 702 N N . SER A 1 98 ? -14.413 -3.939 25.571 1.00 44.31 98 SER A N 1
ATOM 703 C CA . SER A 1 98 ? -13.391 -4.953 25.860 1.00 44.31 98 SER A CA 1
ATOM 704 C C . SER A 1 98 ? -13.682 -6.376 25.367 1.00 44.31 98 SER A C 1
ATOM 706 O O . SER A 1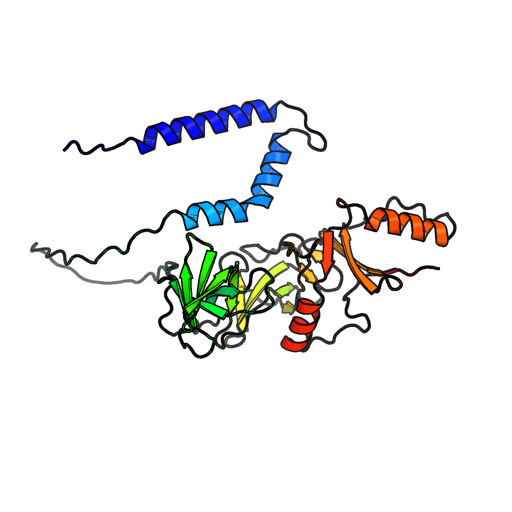 98 ? -13.885 -7.286 26.167 1.00 44.31 98 SER A O 1
ATOM 708 N N . GLN A 1 99 ? -13.614 -6.594 24.059 1.00 44.69 99 GLN A N 1
ATOM 709 C CA . GLN A 1 99 ? -13.074 -7.844 23.540 1.00 44.69 99 GLN A CA 1
ATOM 710 C C . GLN A 1 99 ? -12.640 -7.598 22.103 1.00 44.69 99 GLN A C 1
ATOM 712 O O . GLN A 1 99 ? -13.476 -7.487 21.209 1.00 44.69 99 GLN A O 1
ATOM 717 N N . LEU A 1 100 ? -11.327 -7.500 21.884 1.00 55.88 100 LEU A N 1
ATOM 718 C CA . LEU A 1 100 ? -10.782 -7.752 20.555 1.00 55.88 100 LEU A CA 1
ATOM 719 C C . LEU A 1 100 ? -11.422 -9.052 20.057 1.00 55.88 100 LEU A C 1
ATOM 721 O O . LEU A 1 100 ? -11.582 -10.004 20.833 1.00 55.88 100 LEU A O 1
ATOM 725 N N . ASN A 1 101 ? -11.902 -9.037 18.816 1.00 60.66 101 ASN A N 1
ATOM 726 C CA . ASN A 1 101 ? -12.700 -10.131 18.289 1.00 60.66 101 ASN A CA 1
ATOM 727 C C . ASN A 1 101 ? -11.917 -11.446 18.458 1.00 60.66 101 ASN A C 1
ATOM 729 O O . ASN A 1 101 ? -10.787 -11.523 17.973 1.00 60.66 101 ASN A O 1
ATOM 733 N N . PRO A 1 102 ? -12.469 -12.475 19.127 1.00 57.28 102 PRO A N 1
ATOM 734 C CA . PRO A 1 102 ? -11.783 -13.756 19.296 1.00 57.28 102 PRO A CA 1
ATOM 735 C C . PRO A 1 102 ? -11.522 -14.478 17.966 1.00 57.28 102 PRO A C 1
ATOM 737 O O . PRO A 1 102 ? -10.658 -15.352 17.918 1.00 57.28 102 PRO A O 1
ATOM 740 N N . ASP A 1 103 ? -12.223 -14.105 16.891 1.00 60.38 103 ASP A N 1
ATOM 741 C CA . ASP A 1 103 ? -11.930 -14.575 15.533 1.00 60.38 103 ASP A CA 1
ATOM 742 C C . ASP A 1 103 ? -10.669 -13.915 14.938 1.00 60.38 103 ASP A C 1
ATOM 744 O O . ASP A 1 103 ? -10.135 -14.385 13.930 1.00 60.38 103 ASP A O 1
ATOM 748 N N . GLY A 1 104 ? -10.146 -12.882 15.609 1.00 64.88 104 GLY A N 1
ATOM 749 C CA . GLY A 1 104 ? -8.814 -12.321 15.409 1.00 64.88 104 GLY A CA 1
ATOM 750 C C . GLY A 1 104 ? -8.738 -11.063 14.551 1.00 64.88 104 GLY A C 1
ATOM 751 O O . GLY A 1 104 ? -7.645 -10.749 14.092 1.00 64.88 104 GLY A O 1
ATOM 752 N N . LEU A 1 105 ? -9.862 -10.368 14.314 1.00 74.50 105 LEU A N 1
ATOM 753 C CA . LEU A 1 105 ? -9.904 -9.051 13.661 1.00 74.50 105 LEU A CA 1
ATOM 754 C C . LEU A 1 105 ? -10.888 -8.090 14.324 1.00 74.50 105 LEU A C 1
ATOM 756 O O . LEU A 1 105 ? -12.085 -8.376 14.395 1.00 74.50 105 LEU A O 1
ATOM 760 N N . ALA A 1 106 ? -10.406 -6.910 14.693 1.00 74.31 106 ALA A N 1
ATOM 761 C CA . ALA A 1 106 ? -11.245 -5.764 15.015 1.00 74.31 106 ALA A CA 1
ATOM 762 C C . ALA A 1 106 ? -10.892 -4.585 14.103 1.00 74.31 106 ALA A C 1
ATOM 764 O O . ALA A 1 106 ? -9.728 -4.367 13.781 1.00 74.31 106 ALA A O 1
ATOM 765 N N . GLU A 1 107 ? -11.900 -3.824 13.690 1.00 75.38 107 GLU A N 1
ATOM 766 C CA . GLU A 1 107 ? -11.679 -2.511 13.093 1.00 75.38 107 GLU A CA 1
ATOM 767 C C . GLU A 1 107 ? -11.671 -1.475 14.212 1.00 75.38 107 GLU A C 1
ATOM 769 O O . GLU A 1 107 ? -12.546 -1.476 15.082 1.00 75.38 107 GLU A O 1
ATOM 774 N N . VAL A 1 108 ? -10.651 -0.629 14.214 1.00 74.88 108 VAL A N 1
ATOM 775 C CA . VAL A 1 108 ? -10.466 0.409 15.219 1.00 74.88 108 VAL A CA 1
ATOM 776 C C . VAL A 1 108 ? -10.151 1.720 14.530 1.00 74.88 108 VAL A C 1
ATOM 778 O O . VAL A 1 108 ? -9.393 1.775 13.565 1.00 74.88 108 VAL A O 1
ATOM 781 N N . THR A 1 109 ? -10.719 2.797 15.052 1.00 82.62 109 THR A N 1
ATOM 782 C CA . THR A 1 109 ? -10.353 4.141 14.622 1.00 82.62 109 THR A CA 1
ATOM 783 C C . THR A 1 109 ? -9.275 4.654 15.560 1.00 82.62 109 THR A C 1
ATOM 785 O O . THR A 1 109 ? -9.506 4.755 16.763 1.00 82.62 109 THR A O 1
ATOM 788 N N . THR A 1 110 ? -8.095 4.965 15.043 1.00 80.56 110 THR A N 1
ATOM 789 C CA . THR A 1 110 ? -7.008 5.583 15.800 1.00 80.56 110 THR A CA 1
ATOM 790 C C . THR A 1 110 ? -7.074 7.100 15.683 1.00 80.56 110 THR A C 1
ATOM 792 O O . THR A 1 110 ? -7.452 7.661 14.654 1.00 80.56 110 THR A O 1
ATOM 795 N N . VAL A 1 111 ? -6.724 7.776 16.776 1.00 82.19 111 VAL A N 1
ATOM 796 C CA . VAL A 1 111 ? -6.586 9.232 16.833 1.00 82.19 111 VAL A CA 1
ATOM 797 C C . VAL A 1 111 ? -5.107 9.555 16.865 1.00 82.19 111 VAL A C 1
ATOM 799 O O . VAL A 1 111 ? -4.414 9.214 17.826 1.00 82.19 111 VAL A O 1
ATOM 802 N N . SER A 1 112 ? -4.618 10.241 15.840 1.00 82.50 112 SER A N 1
ATOM 803 C CA . SER A 1 112 ? -3.221 10.650 15.747 1.00 82.50 112 SER A CA 1
ATOM 804 C C . SER A 1 112 ? -3.091 12.153 15.562 1.00 82.50 112 SER A C 1
ATOM 806 O O . SER A 1 112 ? -4.038 12.857 15.212 1.00 82.50 112 SER A O 1
ATOM 808 N N . THR A 1 113 ? -1.889 12.677 15.756 1.00 77.25 113 THR A N 1
ATOM 809 C CA . THR A 1 113 ? -1.566 14.029 15.304 1.00 77.25 113 THR A CA 1
ATOM 810 C C . THR A 1 113 ? -1.789 14.153 13.795 1.00 77.25 113 THR A C 1
ATOM 812 O O . THR A 1 113 ? -1.701 13.173 13.055 1.00 77.25 113 THR A O 1
ATOM 815 N N . THR A 1 114 ? -2.042 15.368 13.304 1.00 70.88 114 THR A N 1
ATOM 816 C CA . THR A 1 114 ? -2.263 15.634 11.865 1.00 70.88 114 THR A CA 1
ATOM 817 C C . THR A 1 114 ? -1.090 15.194 10.979 1.00 70.88 114 THR A C 1
ATOM 819 O O . THR A 1 114 ? -1.260 14.918 9.801 1.00 70.88 114 THR A O 1
ATOM 822 N N . ASN A 1 115 ? 0.112 15.120 11.546 1.00 59.41 115 ASN A N 1
ATOM 823 C CA . ASN A 1 115 ? 1.325 14.640 10.887 1.00 59.41 115 ASN A CA 1
ATOM 824 C C . ASN A 1 115 ? 1.638 13.158 11.183 1.00 59.41 115 ASN A C 1
ATOM 826 O O . ASN A 1 115 ? 2.725 12.705 10.851 1.00 59.41 115 ASN A O 1
ATOM 830 N N . GLN A 1 116 ? 0.723 12.436 11.840 1.00 62.62 116 GLN A N 1
ATOM 831 C CA . GLN A 1 116 ? 0.755 10.991 12.112 1.00 62.62 116 GLN A CA 1
ATOM 832 C C . GLN A 1 116 ? 1.959 10.476 12.926 1.00 62.62 116 GLN A C 1
ATOM 834 O O . GLN A 1 116 ? 2.112 9.276 13.111 1.00 62.62 116 GLN A O 1
ATOM 839 N N . PHE A 1 117 ? 2.797 11.360 13.481 1.00 60.09 117 PHE A N 1
ATOM 840 C CA . PHE A 1 117 ? 3.954 10.956 14.294 1.00 60.09 117 PHE A CA 1
ATOM 841 C C . PHE A 1 117 ? 3.591 10.470 15.701 1.00 60.09 117 PHE A C 1
ATOM 843 O O . PHE A 1 117 ? 4.408 9.813 16.345 1.00 60.09 117 PHE A O 1
ATOM 850 N N . ILE A 1 118 ? 2.422 10.849 16.221 1.00 72.88 118 ILE A N 1
ATOM 851 C CA . ILE A 1 118 ? 1.971 10.458 17.557 1.00 72.88 118 ILE A CA 1
ATOM 852 C C . ILE A 1 118 ? 0.544 9.940 17.446 1.00 72.88 118 ILE A C 1
ATOM 854 O O . ILE A 1 118 ? -0.366 10.707 17.133 1.00 72.88 118 ILE A O 1
ATOM 858 N N . THR A 1 119 ? 0.350 8.665 17.765 1.00 80.38 119 THR A N 1
ATOM 859 C CA . THR A 1 119 ? -0.974 8.083 17.996 1.00 80.38 119 THR A CA 1
ATOM 860 C C . THR A 1 119 ? -1.324 8.247 19.470 1.00 80.38 119 THR A C 1
ATOM 862 O O . THR A 1 119 ? -0.583 7.797 20.344 1.00 80.38 119 THR A O 1
ATOM 865 N N . TYR A 1 120 ? -2.431 8.928 19.753 1.00 82.62 120 TYR A N 1
ATOM 866 C CA . TYR A 1 120 ? -2.942 9.118 21.110 1.00 82.62 120 TYR A CA 1
ATOM 867 C C . TYR A 1 120 ? -3.624 7.857 21.636 1.00 82.62 120 TYR A C 1
ATOM 869 O O . TYR A 1 120 ? -3.483 7.532 22.813 1.00 82.62 120 TYR A O 1
ATOM 877 N N . GLY A 1 121 ? -4.357 7.156 20.772 1.00 84.81 121 GLY A N 1
ATOM 878 C CA . GLY A 1 121 ? -5.083 5.951 21.142 1.00 84.81 121 GLY A CA 1
ATOM 879 C C . GLY A 1 121 ? -6.226 5.635 20.185 1.00 84.81 121 GLY A C 1
ATOM 880 O O . GLY A 1 121 ? -6.290 6.172 19.079 1.00 84.81 121 GLY A O 1
ATOM 881 N N . TYR A 1 122 ? -7.137 4.782 20.634 1.00 83.25 122 TYR A N 1
ATOM 882 C CA . TYR A 1 122 ? -8.307 4.323 19.896 1.00 83.25 122 TYR A CA 1
ATOM 883 C C . TYR A 1 122 ? -9.549 5.122 20.286 1.00 83.25 122 TYR A C 1
ATOM 885 O O . TYR A 1 122 ? -9.834 5.296 21.473 1.00 83.25 122 TYR A O 1
ATOM 893 N N . LEU A 1 123 ? -10.290 5.584 19.284 1.00 85.38 123 LEU A N 1
ATOM 894 C CA . LEU A 1 123 ? -11.557 6.286 19.420 1.00 85.38 123 LEU A CA 1
ATOM 895 C C . LEU A 1 123 ? -12.698 5.289 19.649 1.00 85.38 123 LEU A C 1
ATOM 897 O O . LEU A 1 123 ? -12.940 4.397 18.835 1.00 85.38 123 LEU A O 1
ATOM 901 N N . ALA A 1 124 ? -13.429 5.476 20.739 1.00 81.38 124 ALA A N 1
ATOM 902 C CA . ALA A 1 124 ? -14.685 4.799 21.008 1.00 81.38 124 ALA A CA 1
ATOM 903 C C . ALA A 1 124 ? -15.873 5.588 20.431 1.00 81.38 124 ALA A C 1
ATOM 905 O O . ALA A 1 124 ? -15.793 6.787 20.161 1.00 81.38 124 ALA A O 1
ATOM 906 N N . ALA A 1 125 ? -17.009 4.909 20.261 1.00 77.69 125 ALA A N 1
ATOM 907 C CA . ALA A 1 125 ? -18.215 5.496 19.671 1.00 77.69 125 ALA A CA 1
ATOM 908 C C . ALA A 1 125 ? -18.835 6.632 20.502 1.00 77.69 125 ALA A C 1
ATOM 910 O O . ALA A 1 125 ? -19.588 7.444 19.970 1.00 77.69 125 ALA A O 1
ATOM 911 N N . ASP A 1 126 ? -18.513 6.706 21.795 1.00 77.12 126 ASP A N 1
ATOM 912 C CA . ASP A 1 126 ? -18.919 7.794 22.686 1.00 77.12 126 ASP A CA 1
ATOM 913 C C . ASP A 1 126 ? -18.007 9.034 22.588 1.00 77.12 126 ASP A C 1
ATOM 915 O O . ASP A 1 126 ? -18.217 10.012 23.306 1.00 77.12 126 ASP A O 1
ATOM 919 N N . GLY A 1 127 ? -17.003 9.003 21.704 1.00 82.00 127 GLY A N 1
ATOM 920 C CA . GLY A 1 127 ? -16.024 10.070 21.515 1.00 82.00 127 GLY A CA 1
ATOM 921 C C . GLY A 1 127 ? -14.822 9.986 22.458 1.00 82.00 127 GLY A C 1
ATOM 922 O O . GLY A 1 127 ? -13.916 10.812 22.358 1.00 82.00 127 GLY A O 1
ATOM 923 N N . THR A 1 128 ? -14.765 9.014 23.373 1.00 87.94 128 THR A N 1
ATOM 924 C CA . THR A 1 128 ? -13.599 8.842 24.248 1.00 87.94 128 THR A CA 1
ATOM 925 C C . THR A 1 128 ? -12.425 8.228 23.492 1.00 87.94 128 THR A C 1
ATOM 927 O O . THR A 1 128 ? -12.599 7.401 22.601 1.00 87.94 128 THR A O 1
ATOM 930 N N . VAL A 1 129 ? -11.207 8.636 23.842 1.00 86.81 129 VAL A N 1
ATOM 931 C CA . VAL A 1 129 ? -9.973 8.085 23.273 1.00 86.81 129 VAL A CA 1
ATOM 932 C C . VAL A 1 129 ? -9.249 7.306 24.359 1.00 86.81 129 VAL A C 1
ATOM 934 O O . VAL A 1 129 ? -9.017 7.839 25.446 1.00 86.81 129 VAL A O 1
ATOM 937 N N . THR A 1 130 ? -8.887 6.056 24.077 1.00 85.94 130 THR A N 1
ATOM 938 C CA . THR A 1 130 ? -8.228 5.145 25.027 1.00 85.94 130 THR A CA 1
ATOM 939 C C . THR A 1 130 ? -6.861 4.691 24.527 1.00 85.94 130 THR A C 1
ATOM 941 O O . THR A 1 130 ? -6.694 4.422 23.343 1.00 85.94 130 THR A O 1
ATOM 944 N N . ASP A 1 131 ? -5.868 4.608 25.411 1.00 81.44 131 ASP A N 1
ATOM 945 C CA . ASP A 1 131 ? -4.558 4.038 25.081 1.00 81.44 131 ASP A CA 1
ATOM 946 C C . ASP A 1 131 ? -4.614 2.500 24.938 1.00 81.44 131 ASP A C 1
ATOM 948 O O . ASP A 1 131 ? -5.620 1.858 25.248 1.00 81.44 131 ASP A O 1
ATOM 952 N N . ASN A 1 132 ? -3.503 1.878 24.523 1.00 70.12 132 ASN A N 1
ATOM 953 C CA . ASN A 1 132 ? -3.376 0.414 24.405 1.00 70.12 132 ASN A CA 1
ATOM 954 C C . ASN A 1 132 ? -3.594 -0.342 25.728 1.00 70.12 132 ASN A C 1
ATOM 956 O O . ASN A 1 132 ? -3.748 -1.562 25.731 1.00 70.12 132 ASN A O 1
ATOM 960 N N . ASN A 1 133 ? -3.584 0.356 26.861 1.00 71.56 133 ASN A N 1
ATOM 961 C CA . ASN A 1 133 ? -3.814 -0.208 28.181 1.00 71.56 133 ASN A CA 1
ATOM 962 C C . ASN A 1 133 ? -5.283 -0.058 28.622 1.00 71.56 133 ASN A C 1
ATOM 964 O O . ASN A 1 133 ? -5.625 -0.490 29.725 1.00 71.56 133 ASN A O 1
ATOM 968 N N . GLY A 1 134 ? -6.139 0.536 27.783 1.00 73.50 134 GLY A N 1
ATOM 969 C CA . GLY A 1 134 ? -7.543 0.809 28.070 1.00 73.50 134 GLY A CA 1
ATOM 970 C C . GLY A 1 134 ? -7.765 2.018 28.982 1.00 73.50 134 GLY A C 1
ATOM 971 O O . GLY A 1 134 ? -8.864 2.188 29.510 1.00 73.50 134 GLY A O 1
ATOM 972 N N . ASN A 1 135 ? -6.750 2.858 29.206 1.00 82.75 135 ASN A N 1
ATOM 973 C CA . ASN A 1 135 ? -6.924 4.099 29.952 1.00 82.75 135 ASN A CA 1
ATOM 974 C C . ASN A 1 135 ? -7.421 5.194 29.016 1.00 82.75 135 ASN A C 1
ATOM 976 O O . ASN A 1 135 ? -6.858 5.414 27.948 1.00 82.75 135 ASN A O 1
ATOM 980 N N . VAL A 1 136 ? -8.428 5.945 29.452 1.00 89.81 136 VAL A N 1
ATOM 981 C CA . VAL A 1 136 ? -8.883 7.135 28.728 1.00 89.81 136 VAL A CA 1
ATOM 982 C C . VAL A 1 136 ? -7.769 8.183 28.735 1.00 89.81 136 VAL A C 1
ATOM 984 O O . VAL A 1 136 ? -7.305 8.572 29.807 1.00 89.81 136 VAL A O 1
ATOM 987 N N . VAL A 1 137 ? -7.357 8.649 27.557 1.00 90.31 137 VAL A N 1
ATOM 988 C CA . VAL A 1 137 ? -6.349 9.709 27.367 1.00 90.31 137 VAL A CA 1
ATOM 989 C C . VAL A 1 137 ? -6.976 11.074 27.088 1.00 90.31 137 VAL A C 1
ATOM 991 O O . VAL A 1 137 ? -6.360 12.103 27.383 1.00 90.31 137 VAL A O 1
ATOM 994 N N . GLY A 1 138 ? -8.199 11.089 26.557 1.00 91.19 138 GLY A N 1
ATOM 995 C CA . GLY A 1 138 ? -8.917 12.311 26.222 1.00 91.19 138 GLY A CA 1
ATOM 996 C C . GLY A 1 138 ? -10.269 12.053 25.568 1.00 91.19 138 GLY 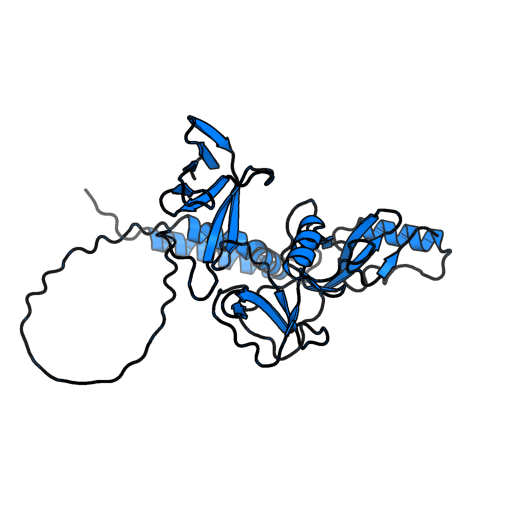A C 1
ATOM 997 O O . GLY A 1 138 ? -10.745 10.917 25.510 1.00 91.19 138 GLY A O 1
ATOM 998 N N . VAL A 1 139 ? -10.876 13.127 25.071 1.00 92.88 139 VAL A N 1
ATOM 999 C CA . VAL A 1 139 ? -12.157 13.115 24.358 1.00 92.88 139 VAL A CA 1
ATOM 1000 C C . VAL A 1 139 ? -11.978 13.807 23.013 1.00 92.88 139 VAL A C 1
ATOM 1002 O O . VAL A 1 139 ? -11.434 14.908 22.943 1.00 92.88 139 VAL A O 1
ATOM 1005 N N . TYR A 1 140 ? -12.404 13.142 21.946 1.00 91.94 140 TYR A N 1
ATOM 1006 C CA . TYR A 1 140 ? -12.391 13.665 20.589 1.00 91.94 140 TYR A CA 1
ATOM 1007 C C . TYR A 1 140 ? -13.662 14.470 20.303 1.00 91.94 140 TYR A C 1
ATOM 1009 O O . TYR A 1 140 ? -14.774 14.049 20.622 1.00 91.94 140 TYR A O 1
ATOM 1017 N N . ASP A 1 141 ? -13.479 15.617 19.659 1.00 89.75 141 ASP A N 1
ATOM 1018 C CA . ASP A 1 141 ? -14.533 16.482 19.151 1.00 89.75 141 ASP A CA 1
ATOM 1019 C C . ASP A 1 141 ? -14.539 16.446 17.614 1.00 89.75 141 ASP A C 1
ATOM 1021 O O . ASP A 1 141 ? -13.625 16.949 16.947 1.00 89.75 141 ASP A O 1
ATOM 1025 N N . ALA A 1 142 ? -15.604 15.860 17.062 1.00 86.00 142 ALA A N 1
ATOM 1026 C CA . ALA A 1 142 ? -15.812 15.705 15.626 1.00 86.00 142 ALA A CA 1
ATOM 1027 C C . ALA A 1 142 ? -16.101 17.029 14.899 1.00 86.00 142 ALA A C 1
ATOM 1029 O O . ALA A 1 142 ? -15.778 17.154 13.718 1.00 86.00 142 ALA A O 1
ATOM 1030 N N . ASP A 1 143 ? -16.663 18.033 15.582 1.00 84.81 143 ASP A N 1
ATOM 1031 C CA . ASP A 1 143 ? -16.996 19.320 14.960 1.00 84.81 143 ASP A CA 1
ATOM 1032 C C . ASP A 1 143 ? -15.730 20.137 14.674 1.00 84.81 143 ASP A C 1
ATOM 1034 O O . ASP A 1 143 ? -15.651 20.886 13.695 1.00 84.81 143 ASP A O 1
ATOM 1038 N N . THR A 1 144 ? -14.726 20.000 15.542 1.00 86.31 144 THR A N 1
ATOM 1039 C CA . THR A 1 144 ? -13.478 20.769 15.477 1.00 86.31 144 THR A CA 1
ATOM 1040 C C . THR A 1 144 ? -12.277 19.954 15.002 1.00 86.31 144 THR A C 1
ATOM 1042 O O . THR A 1 144 ? -11.236 20.546 14.713 1.00 86.31 144 THR A O 1
ATOM 1045 N N . ASN A 1 145 ? -12.407 18.628 14.876 1.00 86.75 145 ASN A N 1
ATOM 1046 C CA . ASN A 1 145 ? -11.300 17.692 14.651 1.00 86.75 145 ASN A CA 1
ATOM 1047 C C . ASN A 1 145 ? -10.170 17.870 15.675 1.00 86.75 145 ASN A C 1
ATOM 1049 O O . ASN A 1 145 ? -8.984 17.910 15.332 1.00 86.75 145 ASN A O 1
ATOM 1053 N N . THR A 1 146 ? -10.541 18.017 16.946 1.00 90.25 146 THR A N 1
ATOM 1054 C CA . THR A 1 146 ? -9.581 18.162 18.042 1.00 90.25 146 THR A CA 1
ATOM 1055 C C . THR A 1 146 ? -9.770 17.088 19.098 1.00 90.25 146 THR A C 1
ATOM 1057 O O . THR A 1 146 ? -10.839 16.502 19.226 1.00 90.25 146 THR A O 1
ATOM 1060 N N . ILE A 1 147 ? -8.709 16.812 19.850 1.00 91.19 147 ILE A N 1
ATOM 1061 C CA . ILE A 1 147 ? -8.775 16.032 21.082 1.00 91.19 147 ILE A CA 1
ATOM 1062 C C . ILE A 1 147 ? -8.524 16.959 22.270 1.00 91.19 147 ILE A C 1
ATOM 1064 O O . ILE A 1 147 ? -7.554 17.723 22.266 1.00 91.19 147 ILE A O 1
ATOM 1068 N N . GLU A 1 148 ? -9.380 16.876 23.284 1.00 93.88 148 GLU A N 1
ATOM 1069 C CA . GLU A 1 148 ? -9.125 17.421 24.615 1.00 93.88 148 GLU A CA 1
ATOM 1070 C C . GLU A 1 148 ? -8.478 16.328 25.472 1.00 93.88 148 GLU A C 1
ATOM 1072 O O . GLU A 1 148 ? -9.100 15.314 25.795 1.00 93.88 148 GLU A O 1
ATOM 1077 N N . LEU A 1 149 ? -7.200 16.510 25.803 1.00 91.44 149 LEU A N 1
ATOM 1078 C CA . LEU A 1 149 ? -6.438 15.581 26.634 1.00 91.44 149 LEU A CA 1
ATOM 1079 C C . LEU A 1 149 ? -6.775 15.777 28.115 1.00 91.44 149 LEU A C 1
ATOM 1081 O O . LEU A 1 149 ? -7.172 16.857 28.549 1.00 91.44 149 LEU A O 1
ATOM 1085 N N . ASN A 1 150 ? -6.534 14.747 28.928 1.00 89.94 150 ASN A N 1
ATOM 1086 C CA . ASN A 1 150 ? -6.794 14.789 30.376 1.00 89.94 150 ASN A CA 1
ATOM 1087 C C . ASN A 1 150 ? -6.052 15.910 31.134 1.00 89.94 150 ASN A C 1
ATOM 1089 O O . ASN A 1 150 ? -6.412 16.233 32.267 1.00 89.94 150 ASN A O 1
ATOM 1093 N N . ASP A 1 151 ? -4.997 16.483 30.550 1.00 87.94 151 ASP A N 1
ATOM 1094 C CA . ASP A 1 151 ? -4.273 17.631 31.103 1.00 87.94 151 ASP A CA 1
ATOM 1095 C C . ASP A 1 151 ? -4.916 18.993 30.758 1.00 87.94 151 ASP A C 1
ATOM 1097 O O . ASP A 1 151 ? -4.417 20.037 31.185 1.00 87.94 151 ASP A O 1
ATOM 1101 N N . GLY A 1 152 ? -6.035 18.981 30.027 1.00 85.19 152 GLY A N 1
ATOM 1102 C CA . GLY A 1 152 ? -6.779 20.153 29.569 1.00 85.19 152 GLY A CA 1
ATOM 1103 C C . GLY A 1 152 ? -6.204 20.807 28.311 1.00 85.19 152 GLY A C 1
ATOM 1104 O O . GLY A 1 152 ? -6.633 21.904 27.948 1.00 85.19 152 GLY A O 1
ATOM 1105 N N . SER A 1 153 ? -5.210 20.195 27.661 1.00 89.75 153 SER A N 1
ATOM 1106 C CA . SER A 1 153 ? -4.708 20.669 26.373 1.00 89.75 153 SER A CA 1
ATOM 1107 C C . SER A 1 153 ? -5.617 20.227 25.225 1.00 89.75 153 SER A C 1
ATOM 1109 O O . SER A 1 153 ? -6.187 19.139 25.243 1.00 89.75 153 SER A O 1
ATOM 1111 N N . VAL A 1 154 ? -5.743 21.088 24.213 1.00 91.06 154 VAL A N 1
ATOM 1112 C CA . VAL A 1 154 ? -6.539 20.824 23.008 1.00 91.06 154 VAL A CA 1
ATOM 1113 C C . VAL A 1 154 ? -5.610 20.824 21.806 1.00 91.06 154 VAL A C 1
ATOM 1115 O O . VAL A 1 154 ? -4.883 21.797 21.585 1.00 91.06 154 VAL A O 1
ATOM 1118 N N . THR A 1 155 ? -5.622 19.736 21.039 1.00 88.81 155 THR A N 1
ATOM 1119 C CA . THR A 1 155 ? -4.736 19.548 19.880 1.00 88.81 155 THR A CA 1
ATOM 1120 C C . THR A 1 155 ? -5.533 19.095 18.662 1.00 88.81 155 THR A C 1
ATOM 1122 O O . THR A 1 155 ? -6.468 18.314 18.795 1.00 88.81 155 THR A O 1
ATOM 1125 N N . GLY A 1 156 ? -5.167 19.584 17.472 1.00 85.88 156 GLY A N 1
ATOM 1126 C CA . GLY A 1 156 ? -5.736 19.111 16.207 1.00 85.88 156 GLY A CA 1
ATOM 1127 C C . GLY A 1 156 ? -5.273 17.692 15.884 1.00 85.88 156 GLY A C 1
ATOM 1128 O O . GLY A 1 156 ? -4.091 17.374 16.035 1.00 85.88 156 GLY A O 1
ATOM 1129 N N . VAL A 1 157 ? -6.203 16.852 15.443 1.00 88.19 157 VAL A N 1
ATOM 1130 C CA . VAL A 1 157 ? -5.963 15.424 15.209 1.00 88.19 157 VAL A CA 1
ATOM 1131 C C . VAL A 1 157 ? -6.502 14.971 13.858 1.00 88.19 157 VAL A C 1
ATOM 1133 O O . VAL A 1 157 ? -7.287 15.668 13.219 1.00 88.19 157 VAL A O 1
ATOM 1136 N N . SER A 1 158 ? -6.037 13.806 13.423 1.00 79.50 158 SER A N 1
ATOM 1137 C CA . SER A 1 158 ? -6.587 13.044 12.306 1.00 79.50 158 SER A CA 1
ATOM 1138 C C . SER A 1 158 ? -7.135 11.722 12.829 1.00 79.50 158 SER A C 1
ATOM 1140 O O . SER A 1 158 ? -6.631 11.192 13.824 1.00 79.50 158 SER A O 1
ATOM 1142 N N . LEU A 1 159 ? -8.158 11.204 12.154 1.00 80.06 159 LEU A N 1
ATOM 1143 C CA . LEU A 1 159 ? -8.683 9.865 12.386 1.00 80.06 159 LEU A CA 1
ATOM 1144 C C . LEU A 1 159 ? -8.188 8.942 11.281 1.00 80.06 159 LEU A C 1
ATOM 1146 O O . LEU A 1 159 ? -8.336 9.273 10.107 1.00 80.06 159 LEU A O 1
ATOM 1150 N N . ASN A 1 160 ? -7.675 7.778 11.661 1.00 73.06 160 ASN A N 1
ATOM 1151 C CA . ASN A 1 160 ? -7.321 6.713 10.734 1.00 73.06 160 ASN A CA 1
ATOM 1152 C C . ASN A 1 160 ? -8.089 5.451 11.114 1.00 73.06 160 ASN A C 1
ATOM 1154 O O . ASN A 1 160 ? -8.252 5.149 12.290 1.00 73.06 160 ASN A O 1
ATOM 1158 N N . THR A 1 161 ? -8.598 4.723 10.125 1.00 75.94 161 THR A N 1
ATOM 1159 C CA . THR A 1 161 ? -9.232 3.423 10.372 1.00 75.94 161 THR A CA 1
ATOM 1160 C C . THR A 1 161 ? -8.206 2.335 10.122 1.00 75.94 161 THR A C 1
ATOM 1162 O O . THR A 1 161 ? -7.632 2.246 9.038 1.00 75.94 161 THR A O 1
ATOM 1165 N N . GLU A 1 162 ? -7.974 1.510 11.131 1.00 76.56 162 GLU A N 1
ATOM 1166 C CA . GLU A 1 162 ? -6.990 0.441 11.119 1.00 76.56 162 GLU A CA 1
ATOM 1167 C C . GLU A 1 162 ? -7.668 -0.884 11.460 1.00 76.56 162 GLU A C 1
ATOM 1169 O O . GLU A 1 162 ? -8.648 -0.948 12.203 1.00 76.56 162 GLU A O 1
ATOM 1174 N N . VAL A 1 163 ? -7.136 -1.969 10.909 1.00 79.50 163 VAL A N 1
ATOM 1175 C CA . VAL A 1 163 ? -7.561 -3.322 11.266 1.00 79.50 163 VAL A CA 1
ATOM 1176 C C . VAL A 1 163 ? -6.519 -3.880 12.214 1.00 79.50 163 VAL A C 1
ATOM 1178 O O . VAL A 1 163 ? -5.340 -3.876 11.877 1.00 79.50 163 VAL A O 1
ATOM 1181 N N . VAL A 1 164 ? -6.932 -4.354 13.383 1.00 77.56 164 VAL A N 1
ATOM 1182 C CA . VAL A 1 164 ? -6.037 -4.903 14.407 1.00 77.56 164 VAL A CA 1
ATOM 1183 C C . VAL A 1 164 ? -6.341 -6.366 14.700 1.00 77.56 164 VAL A C 1
ATOM 1185 O O . VAL A 1 164 ? -7.474 -6.826 14.539 1.00 77.56 164 VAL A O 1
ATOM 1188 N N . ASP A 1 165 ? -5.312 -7.094 15.128 1.00 74.06 165 ASP A N 1
ATOM 1189 C CA . ASP A 1 165 ? -5.435 -8.461 15.625 1.00 74.06 165 ASP A CA 1
ATOM 1190 C C . ASP A 1 165 ? -5.948 -8.516 17.075 1.00 74.06 165 ASP A C 1
ATOM 1192 O O . ASP A 1 165 ? -6.204 -7.503 17.731 1.00 74.06 165 ASP A O 1
ATOM 1196 N N . GLU A 1 166 ? -6.108 -9.734 17.587 1.00 70.56 166 GLU A N 1
ATOM 1197 C CA . GLU A 1 166 ? -6.526 -10.020 18.961 1.00 70.56 166 GLU A CA 1
ATOM 1198 C C . GLU A 1 166 ? -5.576 -9.514 20.060 1.00 70.56 166 GLU A C 1
ATOM 1200 O O . GLU A 1 166 ? -5.946 -9.520 21.235 1.00 70.56 166 GLU A O 1
ATOM 1205 N N . GLU A 1 167 ? -4.366 -9.086 19.703 1.00 67.50 167 GLU A N 1
ATOM 1206 C CA . GLU A 1 167 ? -3.382 -8.483 20.606 1.00 67.50 167 GLU A CA 1
ATOM 1207 C C . GLU A 1 167 ? -3.324 -6.952 20.444 1.00 67.50 167 GLU A C 1
ATOM 1209 O O . GLU A 1 167 ? -2.592 -6.282 21.174 1.00 67.50 167 GLU A O 1
ATOM 1214 N N . GLY A 1 168 ? -4.112 -6.386 19.521 1.00 67.75 168 GLY A N 1
ATOM 1215 C CA . GLY A 1 168 ? -4.137 -4.959 19.208 1.00 67.75 168 GLY A CA 1
ATOM 1216 C C . GLY A 1 168 ? -3.031 -4.522 18.246 1.00 67.75 168 GLY A C 1
ATOM 1217 O O . GLY A 1 168 ? -2.832 -3.320 18.063 1.00 67.75 168 GLY A O 1
ATOM 1218 N N . ASN A 1 169 ? -2.303 -5.457 17.624 1.00 72.69 169 ASN A N 1
ATOM 1219 C CA . ASN A 1 169 ? -1.328 -5.103 16.598 1.00 72.69 169 ASN A CA 1
ATOM 1220 C C . ASN A 1 169 ? -2.052 -4.771 15.294 1.00 72.69 169 ASN A C 1
ATOM 1222 O O . ASN A 1 169 ? -2.930 -5.519 14.861 1.00 72.69 169 ASN A O 1
ATOM 1226 N N . VAL A 1 170 ? -1.621 -3.706 14.623 1.00 76.56 170 VAL A N 1
ATOM 1227 C CA . VAL A 1 170 ? -2.130 -3.349 13.297 1.00 76.56 170 VAL A CA 1
ATOM 1228 C C . VAL A 1 170 ? -1.797 -4.460 12.304 1.00 76.56 170 VAL A C 1
ATOM 1230 O O . VAL A 1 170 ? -0.652 -4.899 12.161 1.00 76.56 170 VAL A O 1
ATOM 1233 N N . LEU A 1 171 ? -2.828 -4.945 11.628 1.00 78.75 171 LEU A N 1
ATOM 1234 C CA . LEU A 1 171 ? -2.733 -5.908 10.555 1.00 78.75 171 LEU A CA 1
ATOM 1235 C C . LEU A 1 171 ? -2.712 -5.191 9.220 1.00 78.75 171 LEU A C 1
ATOM 1237 O O . LEU A 1 171 ? -3.489 -4.283 8.932 1.00 78.75 171 LEU A O 1
ATOM 1241 N N . HIS A 1 172 ? -1.832 -5.683 8.365 1.00 84.06 172 HIS A N 1
ATOM 1242 C CA . HIS A 1 172 ? -1.673 -5.178 7.018 1.00 84.06 172 HIS A CA 1
ATOM 1243 C C . HIS A 1 172 ? -2.232 -6.197 6.041 1.00 84.06 172 HIS A C 1
ATOM 1245 O O . HIS A 1 172 ? -2.265 -7.406 6.305 1.00 84.06 172 HIS A O 1
ATOM 1251 N N . ILE A 1 173 ? -2.682 -5.684 4.904 1.00 87.06 173 ILE A N 1
ATOM 1252 C CA . ILE A 1 173 ? -3.204 -6.507 3.824 1.00 87.06 173 ILE A CA 1
ATOM 1253 C C . ILE A 1 173 ? -2.081 -7.417 3.318 1.00 87.06 173 ILE A C 1
ATOM 1255 O O . ILE A 1 173 ? -0.933 -7.007 3.149 1.00 87.06 173 ILE A O 1
ATOM 1259 N N . ARG A 1 174 ? -2.425 -8.677 3.076 1.00 89.81 174 ARG A N 1
ATOM 1260 C CA . ARG A 1 174 ? -1.546 -9.695 2.510 1.00 89.81 174 ARG A CA 1
ATOM 1261 C C . ARG A 1 174 ? -2.101 -10.151 1.174 1.00 89.81 174 ARG A C 1
ATOM 1263 O O . ARG A 1 174 ? -3.316 -10.228 0.985 1.00 89.81 174 ARG A O 1
ATOM 1270 N N . ALA A 1 175 ? -1.203 -10.494 0.262 1.00 91.75 175 ALA A N 1
ATOM 1271 C CA . ALA A 1 175 ? -1.583 -11.076 -1.013 1.00 91.75 175 ALA A CA 1
ATOM 1272 C C . ALA A 1 175 ? -1.910 -12.560 -0.822 1.00 91.75 175 ALA A C 1
ATOM 1274 O O . ALA A 1 175 ? -1.113 -13.306 -0.243 1.00 91.75 175 ALA A O 1
ATOM 1275 N N . ILE A 1 176 ? -3.046 -13.007 -1.349 1.00 93.19 176 ILE A N 1
ATOM 1276 C CA . ILE A 1 176 ? -3.365 -14.424 -1.511 1.00 93.19 176 ILE A CA 1
ATOM 1277 C C . ILE A 1 176 ? -2.822 -14.858 -2.869 1.00 93.19 176 ILE A C 1
ATOM 1279 O O . ILE A 1 176 ? -3.195 -14.307 -3.901 1.00 93.19 176 ILE A O 1
ATOM 1283 N N . THR A 1 177 ? -1.944 -15.855 -2.874 1.00 93.19 177 THR A N 1
ATOM 1284 C CA . THR A 1 177 ? -1.180 -16.287 -4.048 1.00 93.19 177 THR A CA 1
ATOM 1285 C C . THR A 1 177 ? -1.264 -17.791 -4.258 1.00 93.19 177 THR A C 1
ATOM 1287 O O . THR A 1 177 ? -1.528 -18.555 -3.332 1.00 93.19 177 THR A O 1
ATOM 1290 N N . ASN A 1 178 ? -0.916 -18.261 -5.451 1.00 91.75 178 ASN A N 1
ATOM 1291 C CA . ASN A 1 178 ? -0.719 -19.688 -5.732 1.00 91.75 178 ASN A CA 1
ATOM 1292 C C . ASN A 1 178 ? 0.582 -20.278 -5.130 1.00 91.75 178 ASN A C 1
ATOM 1294 O O . ASN A 1 178 ? 1.127 -21.243 -5.666 1.00 91.75 178 ASN A O 1
ATOM 1298 N N . CYS A 1 179 ? 1.110 -19.680 -4.056 1.00 88.75 179 CYS A N 1
ATOM 1299 C CA . CYS A 1 179 ? 2.369 -20.008 -3.376 1.00 88.75 179 CYS A CA 1
ATOM 1300 C C . CYS A 1 179 ? 3.653 -19.739 -4.176 1.00 88.75 179 CYS A C 1
ATOM 1302 O O . CYS A 1 179 ? 4.700 -19.517 -3.570 1.00 88.75 179 CYS A O 1
ATOM 1304 N N . ILE A 1 180 ? 3.590 -19.726 -5.509 1.00 84.50 180 ILE A N 1
ATOM 1305 C CA . ILE A 1 180 ? 4.739 -19.455 -6.385 1.00 84.50 180 ILE A CA 1
ATOM 1306 C C . ILE A 1 180 ? 4.838 -17.988 -6.824 1.00 84.50 180 ILE A C 1
ATOM 1308 O O . ILE A 1 180 ? 5.886 -17.604 -7.327 1.00 84.50 180 ILE A O 1
ATOM 1312 N N . GLY A 1 181 ? 3.802 -17.172 -6.591 1.00 82.00 181 GLY A N 1
ATOM 1313 C CA . GLY A 1 181 ? 3.863 -15.708 -6.734 1.00 82.00 181 GLY A CA 1
ATOM 1314 C C . GLY A 1 181 ? 2.672 -15.071 -7.449 1.00 82.00 181 GLY A C 1
ATOM 1315 O O . GLY A 1 181 ? 2.436 -13.885 -7.277 1.00 82.00 181 GLY A O 1
ATOM 1316 N N . ALA A 1 182 ? 1.863 -15.839 -8.185 1.00 90.50 182 ALA A N 1
ATOM 1317 C CA . ALA A 1 182 ? 0.713 -15.265 -8.881 1.00 90.50 182 ALA A CA 1
ATOM 1318 C C . ALA A 1 182 ? -0.380 -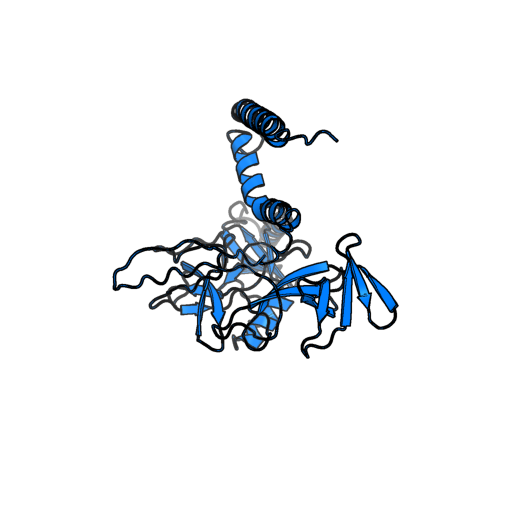14.887 -7.873 1.00 90.50 182 ALA A C 1
ATOM 1320 O O . ALA A 1 182 ? -0.824 -15.745 -7.101 1.00 90.50 182 ALA A O 1
ATOM 1321 N N . VAL A 1 183 ? -0.803 -13.623 -7.880 1.00 91.75 183 VAL A N 1
ATOM 1322 C CA . VAL A 1 183 ? -1.783 -13.071 -6.937 1.00 91.75 183 VAL A CA 1
ATOM 1323 C C . VAL A 1 183 ? -3.202 -13.384 -7.398 1.00 91.75 183 VAL A C 1
ATOM 1325 O O . VAL A 1 183 ? -3.515 -13.245 -8.570 1.00 91.75 183 VAL A O 1
ATOM 1328 N N . HIS A 1 184 ? -4.075 -13.799 -6.487 1.00 90.88 184 HIS A N 1
ATOM 1329 C CA . HIS A 1 184 ? -5.480 -14.124 -6.759 1.00 90.88 184 HIS A CA 1
ATOM 1330 C C . HIS A 1 184 ? -6.463 -13.241 -5.988 1.00 90.88 184 HIS A C 1
ATOM 1332 O O . HIS A 1 184 ? -7.602 -13.073 -6.423 1.00 90.88 184 HIS A O 1
ATOM 1338 N N . SER A 1 185 ? -6.062 -12.734 -4.823 1.00 91.12 185 SER A N 1
ATOM 1339 C CA . SER A 1 185 ? -6.900 -11.898 -3.963 1.00 91.12 185 SER A CA 1
ATOM 1340 C C . SER A 1 185 ? -6.058 -11.245 -2.868 1.00 91.12 185 SER A C 1
ATOM 1342 O O . SER A 1 185 ? -4.837 -11.410 -2.830 1.00 91.12 185 SER A O 1
ATOM 1344 N N . TRP A 1 186 ? -6.725 -10.540 -1.961 1.00 89.88 186 TRP A N 1
ATOM 1345 C CA . TRP A 1 186 ? -6.122 -9.754 -0.893 1.00 89.88 186 TRP A CA 1
ATOM 1346 C C . TRP A 1 186 ? -6.923 -9.900 0.396 1.00 89.88 186 TRP A 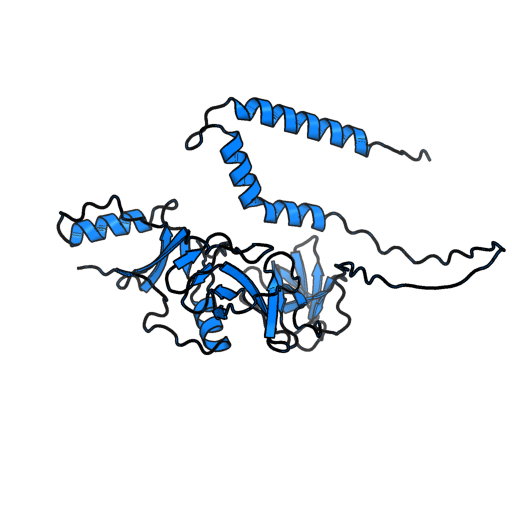C 1
ATOM 1348 O O . TRP A 1 186 ? -8.150 -10.011 0.370 1.00 89.88 186 TRP A O 1
ATOM 1358 N N . GLY A 1 187 ? -6.236 -9.905 1.533 1.00 89.00 187 GLY A N 1
ATOM 1359 C CA . GLY A 1 187 ? -6.914 -10.098 2.806 1.00 89.00 187 GLY A CA 1
ATOM 1360 C C . GLY A 1 187 ? -6.035 -9.911 4.027 1.00 89.00 187 GLY A C 1
ATOM 1361 O O . GLY A 1 187 ? -4.807 -9.892 3.946 1.00 89.00 187 GLY A O 1
ATOM 1362 N N . TYR A 1 188 ? -6.692 -9.788 5.170 1.00 87.88 188 TYR A N 1
ATOM 1363 C CA . TYR A 1 188 ? -6.058 -9.783 6.481 1.00 87.88 188 TYR A CA 1
ATOM 1364 C C . TYR A 1 188 ? -5.910 -11.216 6.975 1.00 87.88 188 TYR A C 1
ATOM 1366 O O . TYR A 1 188 ? -6.783 -12.052 6.746 1.00 87.88 188 TYR A O 1
ATOM 1374 N N . VAL A 1 189 ? -4.808 -11.510 7.658 1.00 87.62 189 VAL A N 1
ATOM 1375 C CA . VAL A 1 189 ? -4.562 -12.835 8.234 1.00 87.62 189 VAL A CA 1
ATOM 1376 C C . VAL A 1 189 ? -4.512 -12.686 9.742 1.00 87.62 189 VAL A C 1
ATOM 1378 O O . VAL A 1 189 ? -3.631 -11.997 10.254 1.00 87.62 189 VAL A O 1
ATOM 1381 N N . SER A 1 190 ? -5.443 -13.333 10.442 1.00 84.12 190 SER A N 1
ATOM 1382 C CA . SER A 1 190 ? -5.413 -13.380 11.905 1.00 84.12 190 SER A CA 1
ATOM 1383 C C . SER A 1 190 ? -4.207 -14.192 12.367 1.00 84.12 190 SER A C 1
ATOM 1385 O O . SER A 1 190 ? -3.964 -15.297 11.871 1.00 84.12 190 SER A O 1
ATOM 1387 N N . LYS A 1 191 ? -3.465 -13.670 13.346 1.00 77.00 191 LYS A N 1
ATOM 1388 C CA . LYS A 1 191 ? -2.345 -14.396 13.954 1.00 77.00 191 LYS A CA 1
ATOM 1389 C C . LYS A 1 191 ? -2.821 -15.473 14.928 1.00 77.00 191 LYS A C 1
ATOM 1391 O O . LYS A 1 191 ? -2.220 -16.547 14.945 1.00 77.00 191 LYS A O 1
ATOM 1396 N N . ALA A 1 192 ? -3.914 -15.251 15.662 1.00 76.50 192 ALA A N 1
ATOM 1397 C CA . ALA A 1 192 ? -4.477 -16.252 16.568 1.00 76.50 192 ALA A CA 1
ATOM 1398 C C . ALA A 1 192 ? -5.024 -17.476 15.844 1.00 76.50 192 ALA A C 1
ATOM 1400 O O . ALA A 1 192 ? -4.781 -18.607 16.270 1.00 76.50 192 ALA A O 1
ATOM 1401 N N . THR A 1 193 ? -5.805 -17.264 14.783 1.00 79.81 193 THR A N 1
ATOM 1402 C CA . THR A 1 193 ? -6.552 -18.353 14.139 1.00 79.81 193 THR A CA 1
ATOM 1403 C C . THR A 1 193 ? -5.907 -18.831 12.843 1.00 79.81 193 THR A C 1
ATOM 1405 O O . THR A 1 193 ? -6.182 -19.947 12.401 1.00 79.81 193 THR A O 1
ATOM 1408 N N . GLY A 1 194 ? -5.059 -18.009 12.215 1.00 81.88 194 GLY A N 1
ATOM 1409 C CA . GLY A 1 194 ? -4.532 -18.254 10.872 1.00 81.88 194 GLY A CA 1
ATOM 1410 C C . GLY A 1 194 ? -5.581 -18.113 9.764 1.00 81.88 194 GLY A C 1
ATOM 1411 O O . GLY A 1 194 ? -5.265 -18.361 8.599 1.00 81.88 194 GLY A O 1
ATOM 1412 N N . LYS A 1 195 ? -6.821 -17.736 10.107 1.00 86.88 195 LYS A N 1
ATOM 1413 C CA . LYS A 1 195 ? -7.890 -17.496 9.139 1.00 86.88 195 LYS A CA 1
ATOM 1414 C C . LYS A 1 195 ? -7.589 -16.255 8.312 1.00 86.88 195 LYS A C 1
ATOM 1416 O O . LYS A 1 195 ? -6.954 -15.308 8.784 1.00 86.88 195 LYS A O 1
ATOM 1421 N N . VAL A 1 196 ? -8.079 -16.274 7.079 1.00 89.31 196 VAL A N 1
ATOM 1422 C CA . VAL A 1 196 ? -7.977 -15.149 6.155 1.00 89.31 196 VAL A CA 1
ATOM 1423 C C . VAL A 1 196 ? -9.322 -14.459 6.080 1.00 89.31 196 VAL A C 1
ATOM 1425 O O . VAL A 1 196 ? -10.360 -15.113 6.025 1.00 89.31 196 VAL A O 1
ATOM 1428 N N . PHE A 1 197 ? -9.296 -13.138 6.066 1.00 86.75 197 PHE A N 1
ATOM 1429 C CA . PHE A 1 197 ? -10.480 -12.310 5.977 1.00 86.75 197 PHE A CA 1
ATOM 1430 C C . PHE A 1 197 ? -10.349 -11.330 4.832 1.00 86.75 197 PHE A C 1
ATOM 1432 O O . PHE A 1 197 ? -9.269 -10.825 4.524 1.00 86.75 197 PHE A O 1
ATOM 1439 N N . ASN A 1 198 ? -11.479 -11.045 4.216 1.00 84.88 198 ASN A N 1
ATOM 1440 C CA . ASN A 1 198 ? -11.554 -10.207 3.046 1.00 84.88 198 ASN A CA 1
ATOM 1441 C C . ASN A 1 198 ? -11.141 -8.747 3.321 1.00 84.88 198 ASN A C 1
ATOM 1443 O O . ASN A 1 198 ? -11.595 -8.123 4.285 1.00 84.88 198 ASN A O 1
ATOM 1447 N N . SER A 1 199 ? -10.326 -8.180 2.430 1.00 83.50 199 SER A N 1
ATOM 1448 C CA . SER A 1 199 ? -9.842 -6.794 2.520 1.00 83.50 199 SER A CA 1
ATOM 1449 C C . SER A 1 199 ? -10.918 -5.722 2.316 1.00 83.50 199 SER A C 1
ATOM 1451 O O . SER A 1 199 ? -10.677 -4.567 2.652 1.00 83.50 199 SER A O 1
ATOM 1453 N N . LEU A 1 200 ? -12.100 -6.069 1.801 1.00 79.31 200 LEU A N 1
ATOM 1454 C CA . LEU A 1 200 ? -13.237 -5.165 1.609 1.00 79.31 200 LEU A CA 1
ATOM 1455 C C . LEU A 1 200 ? -14.308 -5.354 2.693 1.00 79.31 200 LEU A C 1
ATOM 1457 O O . LEU A 1 200 ? -14.658 -4.400 3.373 1.00 79.31 200 LEU A O 1
ATOM 1461 N N . ASN A 1 201 ? -14.823 -6.574 2.872 1.00 80.12 201 ASN A N 1
ATOM 1462 C CA . ASN A 1 201 ? -15.989 -6.827 3.734 1.00 80.12 201 ASN A CA 1
ATOM 1463 C C . ASN A 1 201 ? -15.665 -7.459 5.098 1.00 80.12 201 ASN A C 1
ATOM 1465 O O . ASN A 1 201 ? -16.584 -7.685 5.881 1.00 80.12 201 ASN A O 1
ATOM 1469 N N . ARG A 1 202 ? -14.389 -7.762 5.380 1.00 81.19 202 ARG A N 1
ATOM 1470 C CA . ARG A 1 202 ? -13.919 -8.397 6.631 1.00 81.19 202 ARG A CA 1
ATOM 1471 C C . ARG A 1 202 ? -14.539 -9.768 6.934 1.00 81.19 202 ARG A C 1
ATOM 1473 O O . ARG A 1 202 ? -14.310 -10.307 8.010 1.00 81.19 202 ARG A O 1
ATOM 1480 N N . GLY A 1 203 ? -15.292 -10.353 6.007 1.00 80.69 203 GLY A N 1
ATOM 1481 C CA . GLY A 1 203 ? -15.810 -11.707 6.130 1.00 80.69 203 GLY A CA 1
ATOM 1482 C C . GLY A 1 203 ? -14.685 -12.730 6.027 1.00 80.69 203 GLY A C 1
ATOM 1483 O O . GLY A 1 203 ? -13.702 -12.511 5.313 1.00 80.69 203 GLY A O 1
ATOM 1484 N N . GLU A 1 204 ? -14.827 -13.848 6.739 1.00 85.88 204 GLU A N 1
ATOM 1485 C CA . GLU A 1 204 ? -13.918 -14.986 6.599 1.00 85.88 204 GLU A CA 1
ATOM 1486 C C . GLU A 1 204 ? -13.908 -15.461 5.139 1.00 85.88 204 GLU A C 1
ATOM 1488 O O . GLU A 1 204 ? -14.954 -15.651 4.515 1.00 85.88 204 GLU A O 1
ATOM 1493 N N . MET A 1 205 ? -12.708 -15.631 4.594 1.00 86.88 205 MET A N 1
ATOM 1494 C CA . MET A 1 205 ? -12.456 -16.032 3.221 1.00 86.88 205 MET A CA 1
ATOM 1495 C C . MET A 1 205 ? -11.755 -17.390 3.214 1.00 86.88 205 MET A C 1
ATOM 1497 O O . MET A 1 205 ? -10.653 -17.538 3.745 1.00 86.88 205 MET A O 1
ATOM 1501 N N . ASP A 1 206 ? -12.361 -18.369 2.543 1.00 88.50 206 ASP A N 1
ATOM 1502 C CA . ASP A 1 206 ? -11.695 -19.638 2.259 1.00 88.50 206 ASP A CA 1
ATOM 1503 C C . ASP A 1 206 ? -10.733 -19.472 1.076 1.00 88.50 206 ASP A C 1
ATOM 1505 O O . ASP A 1 206 ? -11.142 -19.211 -0.058 1.00 88.50 206 ASP A O 1
ATOM 1509 N N . ILE A 1 207 ? -9.440 -19.629 1.351 1.00 89.44 207 ILE A N 1
ATOM 1510 C CA . ILE A 1 207 ? -8.373 -19.546 0.349 1.00 89.44 207 ILE A CA 1
ATOM 1511 C C . ILE A 1 207 ? -7.927 -20.931 -0.151 1.00 89.44 207 ILE A C 1
ATOM 1513 O O . ILE A 1 207 ? -7.040 -21.031 -1.000 1.00 89.44 207 ILE A O 1
ATOM 1517 N N . GLY A 1 208 ? -8.520 -22.017 0.353 1.00 89.00 208 GLY A N 1
ATOM 1518 C CA . GLY A 1 208 ? -8.206 -23.386 -0.041 1.00 89.00 208 GLY A CA 1
ATOM 1519 C C . GLY A 1 208 ? -6.720 -23.728 0.113 1.00 89.00 208 GLY A C 1
ATOM 1520 O O . GLY A 1 208 ? -6.167 -23.696 1.208 1.00 89.00 208 GLY A O 1
ATOM 1521 N N . SER A 1 209 ? -6.066 -24.093 -0.995 1.00 89.75 209 SER A N 1
ATOM 1522 C CA . SER A 1 209 ? -4.635 -24.439 -1.033 1.00 89.75 209 SER A CA 1
ATOM 1523 C C . SER A 1 209 ? -3.717 -23.271 -1.415 1.00 89.75 209 SER A C 1
ATOM 1525 O O . SER A 1 209 ? -2.564 -23.505 -1.780 1.00 89.75 209 SER A O 1
ATOM 1527 N N . LEU A 1 210 ? -4.233 -22.042 -1.436 1.00 93.25 210 LEU A N 1
ATOM 1528 C CA . LEU A 1 210 ? -3.443 -20.847 -1.716 1.00 93.25 210 LEU A CA 1
ATOM 1529 C C . LEU A 1 210 ? -2.592 -20.471 -0.491 1.00 93.25 210 LEU A C 1
ATOM 1531 O O . LEU A 1 210 ? -2.840 -20.911 0.630 1.00 93.25 210 LEU A O 1
ATOM 1535 N N . CYS A 1 211 ? -1.567 -19.655 -0.714 1.00 92.38 211 CYS A N 1
ATOM 1536 C CA . CYS A 1 211 ? -0.667 -19.157 0.322 1.00 92.38 211 CYS A CA 1
ATOM 1537 C C . CYS A 1 211 ? -0.827 -17.650 0.499 1.00 92.38 211 CYS A C 1
ATOM 1539 O O . CYS A 1 211 ? -1.211 -16.952 -0.437 1.00 92.38 211 CYS A O 1
ATOM 1541 N N . THR A 1 212 ? -0.440 -17.126 1.661 1.00 91.88 212 THR A N 1
ATOM 1542 C CA . THR A 1 212 ? -0.395 -15.677 1.892 1.00 91.88 212 THR A CA 1
ATOM 1543 C C . THR A 1 212 ? 1.041 -15.165 1.879 1.00 91.88 212 THR A C 1
ATOM 1545 O O . THR A 1 212 ? 1.938 -15.784 2.455 1.00 91.88 212 THR A O 1
ATOM 1548 N N . LYS A 1 213 ? 1.265 -14.014 1.250 1.00 90.50 213 LYS A N 1
ATOM 1549 C CA . LYS A 1 213 ? 2.554 -13.315 1.228 1.00 90.50 213 LYS A CA 1
ATOM 1550 C C . LYS A 1 213 ? 2.391 -11.890 1.757 1.00 90.50 213 LYS A C 1
ATOM 1552 O O . LYS A 1 213 ? 1.302 -11.323 1.678 1.00 90.50 213 LYS A O 1
ATOM 1557 N N . ALA A 1 214 ? 3.465 -11.347 2.331 1.00 89.06 214 ALA A N 1
ATOM 1558 C CA . ALA A 1 214 ? 3.496 -9.941 2.725 1.00 89.06 214 ALA A CA 1
ATOM 1559 C C . ALA A 1 214 ? 3.291 -9.056 1.489 1.00 89.06 214 ALA A C 1
ATOM 1561 O O . ALA A 1 214 ? 3.690 -9.434 0.386 1.00 89.06 214 ALA A O 1
ATOM 1562 N N . SER A 1 215 ? 2.641 -7.915 1.686 1.00 89.50 215 SER A N 1
ATOM 1563 C CA . SER A 1 215 ? 2.483 -6.898 0.656 1.00 89.50 215 SER A CA 1
ATOM 1564 C C . SER A 1 215 ? 2.782 -5.534 1.250 1.00 89.50 215 SER A C 1
ATOM 1566 O O . SER A 1 215 ? 2.638 -5.358 2.460 1.00 89.50 215 SER A O 1
ATOM 1568 N N . PHE A 1 216 ? 3.223 -4.606 0.411 1.00 90.00 216 PHE A N 1
ATOM 1569 C CA . PHE A 1 216 ? 3.785 -3.337 0.861 1.00 90.00 216 PHE A CA 1
ATOM 1570 C C . PHE A 1 216 ? 2.988 -2.163 0.318 1.00 90.00 216 PHE A C 1
ATOM 1572 O O . PHE A 1 216 ? 2.483 -2.210 -0.811 1.00 90.00 216 PHE A O 1
ATOM 1579 N N . LYS A 1 217 ? 2.856 -1.123 1.137 1.00 89.12 217 LYS A N 1
ATOM 1580 C CA . LYS A 1 217 ? 2.170 0.113 0.770 1.00 89.12 217 LYS A CA 1
ATOM 1581 C C . LYS A 1 217 ? 2.972 0.923 -0.244 1.00 89.12 217 LYS A C 1
ATOM 1583 O O . LYS A 1 217 ? 4.202 0.901 -0.275 1.00 89.12 217 LYS A O 1
ATOM 1588 N N . VAL A 1 218 ? 2.231 1.668 -1.052 1.00 88.50 218 VAL A N 1
ATOM 1589 C CA . VAL A 1 218 ? 2.760 2.669 -1.977 1.00 88.50 218 VAL A CA 1
ATOM 1590 C C . VAL A 1 218 ? 2.208 4.014 -1.547 1.00 88.50 218 VAL A C 1
ATOM 1592 O O . VAL A 1 218 ? 1.045 4.109 -1.160 1.00 88.50 218 VAL A O 1
ATOM 1595 N N . VAL A 1 219 ? 3.041 5.041 -1.593 1.00 88.31 219 VAL A N 1
ATOM 1596 C CA . VAL A 1 219 ? 2.690 6.422 -1.286 1.00 88.31 219 VAL A CA 1
ATOM 1597 C C . VAL A 1 219 ? 3.040 7.297 -2.476 1.00 88.31 219 VAL A C 1
ATOM 1599 O O . VAL A 1 219 ? 4.062 7.097 -3.118 1.00 88.31 219 VAL A O 1
ATOM 1602 N N . ASN A 1 220 ? 2.210 8.287 -2.770 1.00 86.44 220 ASN A N 1
ATOM 1603 C CA . ASN A 1 220 ? 2.533 9.331 -3.734 1.00 86.44 220 ASN A CA 1
ATOM 1604 C C . ASN A 1 220 ? 2.397 10.678 -3.029 1.00 86.44 220 ASN A C 1
ATOM 1606 O O . ASN A 1 220 ? 1.360 10.940 -2.420 1.00 86.44 220 ASN A O 1
ATOM 1610 N N . ASP A 1 221 ? 3.465 11.475 -3.010 1.00 83.50 221 ASP A N 1
ATOM 1611 C CA . ASP A 1 221 ? 3.552 12.719 -2.231 1.00 83.50 221 ASP A CA 1
ATOM 1612 C C . ASP A 1 221 ? 3.111 12.568 -0.757 1.00 83.50 221 ASP A C 1
ATOM 1614 O O . ASP A 1 221 ? 2.484 13.444 -0.158 1.00 83.50 221 ASP A O 1
ATOM 1618 N N . GLY A 1 222 ? 3.431 11.417 -0.154 1.00 74.94 222 GLY A N 1
ATOM 1619 C CA . GLY A 1 222 ? 3.068 11.086 1.228 1.00 74.94 222 GLY A CA 1
ATOM 1620 C C . GLY A 1 222 ? 1.612 10.647 1.430 1.00 74.94 222 GLY A C 1
ATOM 1621 O O . GLY A 1 222 ? 1.201 10.434 2.570 1.00 74.94 222 GLY A O 1
ATOM 1622 N N . VAL A 1 223 ? 0.835 10.494 0.356 1.00 78.62 223 VAL A N 1
ATOM 1623 C CA . VAL A 1 223 ? -0.540 9.981 0.388 1.00 78.62 223 VAL A CA 1
ATOM 1624 C C . VAL A 1 223 ? -0.552 8.507 -0.003 1.00 78.62 223 VAL A C 1
ATOM 1626 O O . VAL A 1 223 ? -0.092 8.146 -1.088 1.00 78.62 223 VAL A O 1
ATOM 1629 N N . GLU A 1 224 ? -1.100 7.656 0.870 1.00 83.06 224 GLU A N 1
ATOM 1630 C CA . GLU A 1 224 ? -1.250 6.219 0.610 1.00 83.06 224 GLU A CA 1
ATOM 1631 C C . GLU A 1 224 ? -2.064 5.974 -0.667 1.00 83.06 224 GLU A C 1
ATOM 1633 O O . GLU A 1 224 ? -3.152 6.518 -0.856 1.00 83.06 224 GLU A O 1
ATOM 1638 N N . GLN A 1 225 ? -1.521 5.130 -1.538 1.00 84.06 225 GLN A N 1
ATOM 1639 C CA . GLN A 1 225 ? -2.173 4.657 -2.746 1.00 84.06 225 GLN A CA 1
ATOM 1640 C C . GLN A 1 225 ? -2.983 3.386 -2.450 1.00 84.06 225 GLN A C 1
ATOM 1642 O O . GLN A 1 225 ? -2.599 2.579 -1.594 1.00 84.06 225 GLN A O 1
ATOM 1647 N N . PRO A 1 226 ? -4.089 3.153 -3.179 1.00 77.50 226 PRO A N 1
ATOM 1648 C CA . PRO A 1 226 ? -4.967 2.011 -2.930 1.00 77.50 226 PRO A CA 1
ATOM 1649 C C . PRO A 1 226 ? -4.308 0.665 -3.253 1.00 77.50 226 PRO A C 1
ATOM 1651 O O . PRO A 1 226 ? -4.768 -0.373 -2.782 1.00 77.50 226 PRO A O 1
ATOM 1654 N N . GLY A 1 227 ? -3.246 0.654 -4.061 1.00 85.50 227 GLY A N 1
ATOM 1655 C CA . GLY A 1 227 ? -2.577 -0.572 -4.462 1.00 85.50 227 GLY A CA 1
ATOM 1656 C C . GLY A 1 227 ? -1.549 -1.095 -3.462 1.00 85.50 227 GLY A C 1
ATOM 1657 O O . GLY A 1 227 ? -1.234 -0.475 -2.442 1.00 85.50 227 GLY A O 1
ATOM 1658 N N . ARG A 1 228 ? -1.005 -2.274 -3.768 1.00 89.94 228 ARG A N 1
ATOM 1659 C CA . ARG A 1 228 ? 0.069 -2.907 -2.992 1.00 89.94 228 ARG A CA 1
ATOM 1660 C C . ARG A 1 228 ? 1.138 -3.496 -3.895 1.00 89.94 228 ARG A C 1
ATOM 1662 O O . ARG A 1 228 ? 0.858 -3.920 -5.017 1.00 89.94 228 ARG A O 1
ATOM 1669 N N . VAL A 1 229 ? 2.351 -3.553 -3.360 1.00 91.44 229 VAL A N 1
ATOM 1670 C CA . VAL A 1 229 ? 3.510 -4.183 -3.990 1.00 91.44 229 VAL A CA 1
ATOM 1671 C C . VAL A 1 229 ? 3.733 -5.581 -3.431 1.00 91.44 229 VAL A C 1
ATOM 1673 O O . VAL A 1 229 ? 3.662 -5.799 -2.220 1.00 91.44 229 VAL A O 1
ATOM 1676 N N . ILE A 1 230 ? 4.055 -6.520 -4.315 1.00 90.44 230 ILE A N 1
ATOM 1677 C CA . ILE A 1 230 ? 4.519 -7.864 -3.979 1.00 90.44 230 ILE A CA 1
ATOM 1678 C C . ILE A 1 230 ? 5.484 -8.366 -5.052 1.00 90.44 230 ILE A C 1
ATOM 1680 O O . ILE A 1 230 ? 5.205 -8.237 -6.237 1.00 90.44 230 ILE A O 1
ATOM 1684 N N . ASP A 1 231 ? 6.609 -8.954 -4.631 1.00 88.00 231 ASP A N 1
ATOM 1685 C CA . ASP A 1 231 ? 7.605 -9.576 -5.519 1.00 88.00 231 ASP A CA 1
ATOM 1686 C C . ASP A 1 231 ? 8.034 -8.671 -6.713 1.00 88.00 231 ASP A C 1
ATOM 1688 O O . ASP A 1 231 ? 8.278 -9.162 -7.813 1.00 88.00 231 ASP A O 1
ATOM 1692 N N . GLY A 1 232 ? 8.113 -7.347 -6.515 1.00 90.12 232 GLY A N 1
ATOM 1693 C CA . GLY A 1 232 ? 8.485 -6.373 -7.558 1.00 90.12 232 GLY A CA 1
ATOM 1694 C C . GLY A 1 232 ? 7.376 -5.923 -8.495 1.00 90.12 232 GLY A C 1
ATOM 1695 O O . GLY A 1 232 ? 7.632 -5.144 -9.411 1.00 90.12 232 GLY A O 1
ATOM 1696 N N . GLU A 1 233 ? 6.143 -6.344 -8.241 1.00 92.50 233 GLU A N 1
ATOM 1697 C CA . GLU A 1 233 ? 4.973 -5.971 -9.023 1.00 92.50 233 GLU A CA 1
ATOM 1698 C C . GLU A 1 233 ? 3.984 -5.164 -8.182 1.00 92.50 233 GLU A C 1
ATOM 1700 O O . GLU A 1 233 ? 3.725 -5.475 -7.017 1.00 92.50 233 GLU A O 1
ATOM 1705 N N . TYR A 1 234 ? 3.392 -4.141 -8.793 1.00 91.94 234 TYR A N 1
ATOM 1706 C CA . TYR A 1 234 ? 2.335 -3.330 -8.203 1.00 91.94 234 TYR A CA 1
ATOM 1707 C C . TYR A 1 234 ? 0.964 -3.759 -8.708 1.00 91.94 234 TYR A C 1
ATOM 1709 O O . TYR A 1 234 ? 0.758 -3.960 -9.906 1.00 91.94 234 TYR A O 1
ATOM 1717 N N . TYR A 1 235 ? 0.000 -3.836 -7.798 1.00 89.50 235 TYR A N 1
ATOM 1718 C CA . TYR A 1 235 ? -1.386 -4.174 -8.086 1.00 89.50 235 TYR A CA 1
ATOM 1719 C C . TYR A 1 235 ? -2.289 -3.052 -7.578 1.00 89.50 235 TYR A C 1
ATOM 1721 O O . TYR A 1 235 ? -2.391 -2.846 -6.371 1.00 89.50 235 TYR A O 1
ATOM 1729 N N . ALA A 1 236 ? -2.959 -2.343 -8.491 1.00 82.81 236 ALA A N 1
ATOM 1730 C CA . ALA A 1 236 ? -3.750 -1.154 -8.158 1.00 82.81 236 ALA A CA 1
ATOM 1731 C C . ALA A 1 236 ? -5.050 -1.455 -7.391 1.00 82.81 236 ALA A C 1
ATOM 1733 O O . ALA A 1 236 ? -5.583 -0.580 -6.716 1.00 82.81 236 ALA A O 1
ATOM 1734 N N . SER A 1 237 ? -5.576 -2.681 -7.496 1.00 73.62 237 SER A N 1
ATOM 1735 C CA . SER A 1 237 ? -6.823 -3.077 -6.840 1.00 73.62 237 SER A CA 1
ATOM 1736 C C . SER A 1 237 ? -6.576 -4.194 -5.839 1.00 73.62 237 SER A C 1
ATOM 1738 O O . SER A 1 237 ? -6.312 -5.342 -6.214 1.00 73.62 237 SER A O 1
ATOM 1740 N N . VAL A 1 238 ? -6.692 -3.841 -4.558 1.00 67.75 238 VAL A N 1
ATOM 1741 C CA . VAL A 1 238 ? -6.558 -4.780 -3.438 1.00 67.75 238 VAL A CA 1
ATOM 1742 C C . VAL A 1 238 ? -7.862 -5.041 -2.693 1.00 67.75 238 VAL A C 1
ATOM 1744 O O . VAL A 1 238 ? -7.866 -5.727 -1.676 1.00 67.75 238 VAL A O 1
ATOM 1747 N N . PHE A 1 239 ? -8.985 -4.542 -3.208 1.00 64.31 239 PHE A N 1
ATOM 1748 C CA . PHE A 1 239 ? -10.306 -4.662 -2.593 1.00 64.31 239 PHE A CA 1
ATOM 1749 C C . PHE A 1 239 ? -11.216 -5.533 -3.461 1.00 64.31 239 PHE A C 1
ATOM 1751 O O . PHE A 1 239 ? -12.068 -5.045 -4.200 1.00 64.31 239 PHE A O 1
ATOM 1758 N N . ALA A 1 240 ? -11.015 -6.849 -3.393 1.00 64.94 240 ALA A N 1
ATOM 1759 C CA . ALA A 1 240 ? -11.858 -7.831 -4.071 1.00 64.94 240 ALA A CA 1
ATOM 1760 C C . ALA A 1 240 ? -12.611 -8.660 -3.031 1.00 64.94 240 ALA A C 1
ATOM 1762 O O . ALA A 1 240 ? -11.987 -9.166 -2.106 1.00 64.94 240 ALA A O 1
ATOM 1763 N N . ALA A 1 241 ? -13.931 -8.821 -3.182 1.00 60.56 241 ALA A N 1
ATOM 1764 C CA . ALA A 1 241 ? -14.770 -9.585 -2.247 1.00 60.56 241 ALA A CA 1
ATOM 1765 C C . ALA A 1 241 ? -14.508 -11.107 -2.286 1.00 60.56 241 ALA A C 1
ATOM 1767 O O . ALA A 1 241 ? -14.700 -11.796 -1.286 1.00 60.56 241 ALA A O 1
ATOM 1768 N N . ASP A 1 242 ? -14.020 -11.618 -3.417 1.00 76.81 242 ASP A N 1
ATOM 1769 C CA . ASP A 1 242 ? -13.831 -13.048 -3.654 1.00 76.81 242 ASP A CA 1
ATOM 1770 C C . ASP A 1 242 ? -12.399 -13.377 -4.094 1.00 76.81 242 ASP A C 1
ATOM 1772 O O . ASP A 1 242 ? -11.642 -12.524 -4.576 1.00 76.81 242 ASP A O 1
ATOM 1776 N N . VAL A 1 243 ? -12.028 -14.652 -3.958 1.00 81.31 243 VAL A N 1
ATOM 1777 C CA . VAL A 1 243 ? -10.794 -15.179 -4.548 1.00 81.31 243 VAL A CA 1
ATOM 1778 C C . VAL A 1 243 ? -10.993 -15.375 -6.045 1.00 81.31 243 VAL A C 1
ATOM 1780 O O . VAL A 1 243 ? -11.819 -16.184 -6.470 1.00 81.31 243 VAL A O 1
ATOM 1783 N N . SER A 1 244 ? -10.214 -14.661 -6.860 1.00 84.06 244 SER A N 1
ATOM 1784 C CA . SER A 1 244 ? -10.310 -14.790 -8.312 1.00 84.06 244 SER A CA 1
ATOM 1785 C C . SER A 1 244 ? -9.880 -16.184 -8.782 1.00 84.06 244 SER A C 1
ATOM 1787 O O . SER A 1 244 ? -8.828 -16.705 -8.396 1.00 84.06 244 SER A O 1
ATOM 1789 N N . ALA A 1 245 ? -10.665 -16.773 -9.690 1.00 85.06 245 ALA A N 1
ATOM 1790 C CA . ALA A 1 245 ? -10.337 -18.051 -10.326 1.00 85.06 245 ALA A CA 1
ATOM 1791 C C . ALA A 1 245 ? -9.080 -17.969 -11.213 1.00 85.06 245 ALA A C 1
ATOM 1793 O O . ALA A 1 245 ? -8.415 -18.978 -11.449 1.00 85.06 245 ALA A O 1
ATOM 1794 N N . THR A 1 246 ? -8.749 -16.772 -11.701 1.00 87.25 246 THR A N 1
ATOM 1795 C CA . THR A 1 246 ? -7.538 -16.490 -12.480 1.00 87.25 246 THR A CA 1
ATOM 1796 C C . THR A 1 246 ? -6.637 -15.513 -11.734 1.00 87.25 246 THR A C 1
ATOM 1798 O O . THR A 1 246 ? -7.158 -14.653 -11.022 1.00 87.25 246 THR A O 1
ATOM 1801 N N . PRO A 1 247 ? -5.307 -15.586 -11.910 1.00 88.88 247 PRO A N 1
ATOM 1802 C CA . PRO A 1 247 ? -4.420 -14.586 -11.340 1.00 88.88 247 PRO A CA 1
ATOM 1803 C C . PRO A 1 247 ? -4.794 -13.167 -11.774 1.00 88.88 247 PRO A C 1
ATOM 1805 O O . PRO A 1 247 ? -5.206 -12.947 -12.917 1.00 88.88 247 PRO A O 1
ATOM 1808 N N . LEU A 1 248 ? -4.646 -12.227 -10.850 1.00 89.19 248 LEU A N 1
ATOM 1809 C CA . LEU A 1 248 ? -4.716 -10.801 -11.105 1.00 89.19 248 LEU A CA 1
ATOM 1810 C C . LEU A 1 248 ? -3.515 -10.387 -11.954 1.00 89.19 248 LEU A C 1
ATOM 1812 O O . LEU A 1 248 ? -2.430 -10.959 -11.855 1.00 89.19 248 LEU A O 1
ATOM 1816 N N . THR A 1 249 ? -3.722 -9.384 -12.793 1.00 88.88 249 THR A N 1
ATOM 1817 C CA . THR A 1 249 ? -2.655 -8.765 -13.576 1.00 88.88 249 THR A CA 1
ATOM 1818 C C . THR A 1 249 ? -2.050 -7.616 -12.789 1.00 88.88 249 THR A C 1
ATOM 1820 O O . THR A 1 249 ? -2.795 -6.781 -12.265 1.00 88.88 249 THR A O 1
ATOM 1823 N N . SER A 1 250 ? -0.721 -7.543 -12.751 1.00 91.44 250 SER A N 1
ATOM 1824 C CA . SER A 1 250 ? -0.029 -6.367 -12.233 1.00 91.44 250 SER A CA 1
ATOM 1825 C C . SER A 1 250 ? -0.410 -5.128 -13.049 1.00 91.44 250 SER A C 1
ATOM 1827 O O . SER A 1 250 ? -0.714 -5.196 -14.244 1.00 91.44 250 SER A O 1
ATOM 1829 N N . SER A 1 251 ? -0.449 -3.987 -12.376 1.00 90.06 251 SER A N 1
ATOM 1830 C CA . SER A 1 251 ? -0.677 -2.663 -12.961 1.00 90.06 251 SER A CA 1
ATOM 1831 C C . SER A 1 251 ? 0.636 -1.906 -13.168 1.00 90.06 251 SER A C 1
ATOM 1833 O O . SER A 1 251 ? 0.708 -1.022 -14.020 1.00 90.06 251 SER A O 1
ATOM 1835 N N . GLY A 1 252 ? 1.676 -2.278 -12.422 1.00 91.06 252 GLY A N 1
ATOM 1836 C CA . GLY A 1 252 ? 2.989 -1.665 -12.509 1.00 91.06 252 GLY A CA 1
ATOM 1837 C C . GLY A 1 252 ? 4.105 -2.572 -12.017 1.00 91.06 252 GLY A C 1
ATOM 1838 O O . GLY A 1 252 ? 3.872 -3.693 -11.556 1.00 91.06 252 GLY A O 1
ATOM 1839 N N . GLU A 1 253 ? 5.314 -2.042 -12.080 1.00 94.12 253 GLU A N 1
ATOM 1840 C CA . GLU A 1 253 ? 6.540 -2.669 -11.612 1.00 94.12 253 GLU A CA 1
ATOM 1841 C C . GLU A 1 253 ? 7.310 -1.732 -10.679 1.00 94.12 253 GLU A C 1
ATOM 1843 O O . GLU A 1 253 ? 7.158 -0.510 -10.721 1.00 94.12 253 GLU A O 1
ATOM 1848 N N . VAL A 1 254 ? 8.144 -2.317 -9.827 1.00 94.44 254 VAL A N 1
ATOM 1849 C CA . VAL A 1 254 ? 8.955 -1.575 -8.862 1.00 94.44 254 VAL A CA 1
ATOM 1850 C C . VAL A 1 254 ? 10.366 -1.394 -9.398 1.00 94.44 254 VAL A C 1
ATOM 1852 O O . VAL A 1 254 ? 11.093 -2.368 -9.608 1.00 94.44 254 VAL A O 1
ATOM 1855 N N . ILE A 1 255 ? 10.771 -0.137 -9.561 1.00 94.69 255 ILE A N 1
ATOM 1856 C CA . ILE A 1 255 ? 12.090 0.253 -10.052 1.00 94.69 255 ILE A CA 1
ATOM 1857 C C . ILE A 1 255 ? 12.890 0.871 -8.913 1.00 94.69 255 ILE A C 1
ATOM 1859 O O . ILE A 1 255 ? 12.467 1.862 -8.312 1.00 94.69 255 ILE A O 1
ATOM 1863 N N . TYR A 1 256 ? 14.067 0.308 -8.652 1.00 94.88 256 TYR A N 1
ATOM 1864 C CA . TYR A 1 256 ? 15.038 0.908 -7.747 1.00 94.88 256 TYR A CA 1
ATOM 1865 C C . TYR A 1 256 ? 16.023 1.779 -8.533 1.00 94.88 256 TYR A C 1
ATOM 1867 O O . TYR A 1 256 ? 16.736 1.276 -9.402 1.00 94.88 256 TYR A O 1
ATOM 1875 N N . TRP A 1 257 ? 16.063 3.070 -8.217 1.00 93.50 257 TRP A N 1
ATOM 1876 C CA . TRP A 1 257 ? 17.014 4.036 -8.768 1.00 93.50 257 TRP A CA 1
ATOM 1877 C C . TRP A 1 257 ? 18.203 4.131 -7.812 1.00 93.50 257 TRP A C 1
ATOM 1879 O O . TRP A 1 257 ? 18.086 4.734 -6.746 1.00 93.50 257 TRP A O 1
ATOM 1889 N N . ASP A 1 258 ? 19.320 3.484 -8.146 1.00 92.25 258 ASP A N 1
ATOM 1890 C CA . ASP A 1 258 ? 20.467 3.307 -7.242 1.00 92.25 258 ASP A CA 1
ATOM 1891 C C . ASP A 1 258 ? 21.155 4.632 -6.891 1.00 92.25 258 ASP A C 1
ATOM 1893 O O . ASP A 1 258 ? 21.530 4.864 -5.743 1.00 92.25 258 ASP A O 1
ATOM 1897 N N . ASP A 1 259 ? 21.255 5.533 -7.863 1.00 91.38 259 ASP A N 1
ATOM 1898 C CA . ASP A 1 259 ? 21.828 6.871 -7.725 1.00 91.38 259 ASP A CA 1
ATOM 1899 C C . ASP A 1 259 ? 20.944 7.812 -6.892 1.00 91.38 259 ASP A C 1
ATOM 1901 O O . ASP A 1 259 ? 21.461 8.651 -6.147 1.00 91.38 259 ASP A O 1
ATOM 1905 N N . LEU A 1 260 ? 19.620 7.642 -6.964 1.00 89.62 260 LEU A N 1
ATOM 1906 C CA . LEU A 1 260 ? 18.659 8.420 -6.177 1.00 89.62 260 LEU A CA 1
ATOM 1907 C C . LEU A 1 260 ? 18.366 7.790 -4.807 1.00 89.62 260 LEU A C 1
ATOM 1909 O O . LEU A 1 260 ? 17.927 8.483 -3.890 1.00 89.62 260 LEU A O 1
ATOM 1913 N N . GLY A 1 261 ? 18.601 6.485 -4.651 1.00 89.94 261 GLY A N 1
ATOM 1914 C CA . GLY A 1 261 ? 18.209 5.712 -3.473 1.00 89.94 261 GLY A CA 1
ATOM 1915 C C . GLY A 1 261 ? 16.689 5.582 -3.308 1.00 89.94 261 GLY A C 1
ATOM 1916 O O . GLY A 1 261 ? 16.208 5.467 -2.179 1.00 89.94 261 GLY A O 1
ATOM 1917 N N . ILE A 1 262 ? 15.932 5.633 -4.411 1.00 90.50 262 ILE A N 1
ATOM 1918 C CA . ILE A 1 262 ? 14.460 5.665 -4.415 1.00 90.50 262 ILE A CA 1
ATOM 1919 C C . ILE A 1 262 ? 13.894 4.350 -4.959 1.00 90.50 262 ILE A C 1
ATOM 1921 O O . ILE A 1 262 ? 14.369 3.810 -5.958 1.00 90.50 262 ILE A O 1
ATOM 1925 N N . CYS A 1 263 ? 12.843 3.852 -4.304 1.00 93.31 263 CYS A N 1
ATOM 1926 C CA . CYS A 1 263 ? 12.068 2.685 -4.720 1.00 93.31 263 CYS A CA 1
ATOM 1927 C C . CYS A 1 263 ? 10.751 3.156 -5.347 1.00 93.31 263 CYS A C 1
ATOM 1929 O O . CYS A 1 263 ? 9.748 3.319 -4.654 1.00 93.31 263 CYS A O 1
ATOM 1931 N N . SER A 1 264 ? 10.778 3.430 -6.646 1.00 94.19 264 SER A N 1
ATOM 1932 C CA . SER A 1 264 ? 9.625 3.955 -7.382 1.00 94.19 264 SER A CA 1
ATOM 1933 C C . SER A 1 264 ? 8.718 2.842 -7.894 1.00 94.19 264 SER A C 1
ATOM 1935 O O . SER A 1 264 ? 9.170 1.726 -8.157 1.00 94.19 264 SER A O 1
ATOM 1937 N N . VAL A 1 265 ? 7.446 3.163 -8.081 1.00 94.44 265 VAL A N 1
ATOM 1938 C CA . VAL A 1 265 ? 6.444 2.285 -8.670 1.00 94.44 265 VAL A CA 1
ATOM 1939 C C . VAL A 1 265 ? 6.007 2.893 -9.990 1.00 94.44 265 VAL A C 1
ATOM 1941 O O . VAL A 1 265 ? 5.374 3.941 -10.023 1.00 94.44 265 VAL A O 1
ATOM 1944 N N . MET A 1 266 ? 6.330 2.220 -11.086 1.00 92.94 266 MET A N 1
ATOM 1945 C CA . MET A 1 266 ? 6.051 2.705 -12.433 1.00 92.94 266 MET A CA 1
ATOM 1946 C C . MET A 1 266 ? 4.973 1.847 -13.093 1.00 92.94 266 MET A C 1
ATOM 1948 O O . MET A 1 266 ? 4.887 0.645 -12.836 1.00 92.94 266 MET A O 1
ATOM 1952 N N . VAL A 1 267 ? 4.153 2.428 -13.970 1.00 92.69 267 VAL A N 1
ATOM 1953 C CA . VAL A 1 267 ? 3.205 1.654 -14.790 1.00 92.69 267 VAL A CA 1
ATOM 1954 C C . VAL A 1 267 ? 3.935 0.592 -15.613 1.00 92.69 267 VAL A C 1
ATOM 1956 O O . VAL A 1 267 ? 5.096 0.743 -15.998 1.00 92.69 267 VAL A O 1
ATOM 1959 N N . ASN A 1 268 ? 3.247 -0.502 -15.927 1.00 91.25 268 ASN A N 1
ATOM 1960 C CA . ASN A 1 268 ? 3.829 -1.529 -16.783 1.00 91.25 268 ASN A CA 1
ATOM 1961 C C . ASN A 1 268 ? 4.236 -0.939 -18.142 1.00 91.25 268 ASN A C 1
ATOM 1963 O O . ASN A 1 268 ? 3.452 -0.230 -18.773 1.00 91.25 268 ASN A O 1
ATOM 1967 N N . ASN A 1 269 ? 5.442 -1.283 -18.610 1.00 90.44 269 ASN A N 1
ATOM 1968 C CA . ASN A 1 269 ? 6.003 -0.781 -19.869 1.00 90.44 269 ASN A CA 1
ATOM 1969 C C . ASN A 1 269 ? 6.144 0.759 -19.913 1.00 90.44 269 ASN A C 1
ATOM 1971 O O . ASN A 1 269 ? 6.047 1.361 -20.984 1.00 90.44 269 ASN A O 1
ATOM 1975 N N . TRP A 1 270 ? 6.381 1.402 -18.763 1.00 93.12 270 TRP A N 1
ATOM 1976 C CA . TRP A 1 270 ? 6.575 2.852 -18.666 1.00 93.12 270 TRP A CA 1
ATOM 1977 C C . TRP A 1 270 ? 7.747 3.374 -19.499 1.00 93.12 270 TRP A C 1
ATOM 1979 O O . TRP A 1 270 ? 7.686 4.516 -19.925 1.00 93.12 270 TRP A O 1
ATOM 1989 N N . ASP A 1 271 ? 8.796 2.588 -19.756 1.00 92.50 271 ASP A N 1
ATOM 1990 C CA . ASP A 1 271 ? 9.940 2.992 -20.584 1.00 92.50 271 ASP A CA 1
ATOM 1991 C C . ASP A 1 271 ? 9.885 2.424 -22.011 1.00 92.50 271 ASP A C 1
ATOM 1993 O O . ASP A 1 271 ? 10.875 2.467 -22.733 1.00 92.50 271 ASP A O 1
ATOM 1997 N N . GLY A 1 272 ? 8.728 1.916 -22.449 1.00 91.38 272 GLY A N 1
ATOM 1998 C CA . GLY A 1 272 ? 8.583 1.277 -23.762 1.00 91.38 272 GLY A CA 1
ATOM 1999 C C . GLY A 1 272 ? 8.760 2.211 -24.966 1.00 91.38 272 GLY A C 1
ATOM 2000 O O . GLY A 1 272 ? 8.993 1.730 -26.073 1.00 91.38 272 GLY A O 1
ATOM 2001 N N . ASP A 1 273 ? 8.661 3.525 -24.751 1.00 91.12 273 ASP A N 1
ATOM 2002 C CA . ASP A 1 273 ? 8.879 4.550 -25.781 1.00 91.12 273 ASP A CA 1
ATOM 2003 C C . ASP A 1 273 ? 10.324 5.081 -25.802 1.00 91.12 273 ASP A C 1
ATOM 2005 O O . ASP A 1 273 ? 10.653 5.909 -26.652 1.00 91.12 273 ASP A O 1
ATOM 2009 N N . VAL A 1 274 ? 11.177 4.645 -24.865 1.00 92.38 274 VAL A N 1
ATOM 2010 C CA . VAL A 1 274 ? 12.574 5.088 -24.790 1.00 92.38 274 VAL A CA 1
ATOM 2011 C C . VAL A 1 274 ? 13.365 4.452 -25.927 1.00 92.38 274 VAL A C 1
ATOM 2013 O O . VAL A 1 274 ? 13.335 3.237 -26.129 1.00 92.38 274 VAL A O 1
ATOM 2016 N N . ASP A 1 275 ? 14.093 5.280 -26.668 1.00 92.75 275 ASP A N 1
ATOM 2017 C CA . ASP A 1 275 ? 14.949 4.823 -27.754 1.00 92.75 275 ASP A CA 1
ATOM 2018 C C . ASP A 1 275 ? 16.255 4.247 -27.197 1.00 92.75 275 ASP A C 1
ATOM 2020 O O . ASP A 1 275 ? 17.193 4.964 -26.859 1.00 92.75 275 ASP A O 1
ATOM 2024 N N . THR A 1 276 ? 16.312 2.920 -27.106 1.00 91.19 276 THR A N 1
ATOM 2025 C CA . THR A 1 276 ? 17.463 2.194 -26.556 1.00 91.19 276 THR A CA 1
ATOM 2026 C C . THR A 1 276 ? 18.646 2.073 -27.520 1.00 91.19 276 THR A C 1
ATOM 2028 O O . THR A 1 276 ? 19.630 1.429 -27.165 1.00 91.19 276 THR A O 1
ATOM 2031 N N . ASP A 1 277 ? 18.555 2.616 -28.740 1.00 93.44 277 ASP A N 1
ATOM 2032 C CA . ASP A 1 277 ? 19.659 2.599 -29.712 1.00 93.44 277 ASP A CA 1
ATOM 2033 C C . ASP A 1 277 ? 20.639 3.780 -29.516 1.00 93.44 277 ASP A C 1
ATOM 2035 O O . ASP A 1 277 ? 21.638 3.880 -30.239 1.00 93.44 277 ASP A O 1
ATOM 2039 N N . GLN A 1 278 ? 20.356 4.675 -28.563 1.00 93.50 278 GLN A N 1
ATOM 2040 C CA . GLN A 1 278 ? 21.193 5.823 -28.197 1.00 93.50 278 GLN A CA 1
ATOM 2041 C C . GLN A 1 278 ? 22.300 5.444 -27.197 1.00 93.50 278 GLN A C 1
ATOM 2043 O O . GLN A 1 278 ? 22.396 4.297 -26.759 1.00 93.50 278 GLN A O 1
ATOM 2048 N N . ASP A 1 279 ? 23.166 6.407 -26.864 1.00 93.94 279 ASP A N 1
ATOM 2049 C CA . ASP A 1 279 ? 24.198 6.214 -25.842 1.00 93.94 279 ASP A CA 1
ATOM 2050 C C . ASP A 1 279 ? 23.545 6.045 -24.450 1.00 93.94 279 ASP A C 1
ATOM 2052 O O . ASP A 1 279 ? 22.480 6.604 -24.182 1.00 93.94 279 ASP A O 1
ATOM 2056 N N . ASP A 1 280 ? 24.180 5.279 -23.553 1.00 91.69 280 ASP A N 1
ATOM 2057 C CA . ASP A 1 280 ? 23.599 4.910 -22.247 1.00 91.69 280 ASP A CA 1
ATOM 2058 C C . ASP A 1 280 ? 23.200 6.137 -21.396 1.00 91.69 280 ASP A C 1
ATOM 2060 O O . ASP A 1 280 ? 22.195 6.092 -20.683 1.00 91.69 280 ASP A O 1
ATOM 2064 N N . ASP A 1 281 ? 23.943 7.245 -21.515 1.00 93.25 281 ASP A N 1
ATOM 2065 C CA . ASP A 1 281 ? 23.650 8.521 -20.844 1.00 93.25 281 ASP A CA 1
ATOM 2066 C C . ASP A 1 281 ? 22.313 9.119 -21.316 1.00 93.25 281 ASP A C 1
ATOM 2068 O O . ASP A 1 281 ? 21.521 9.602 -20.502 1.00 93.25 281 ASP A O 1
ATOM 2072 N N . ASP A 1 282 ? 22.038 9.061 -22.623 1.00 93.94 282 ASP A N 1
ATOM 2073 C CA . ASP A 1 282 ? 20.808 9.589 -23.220 1.00 93.94 282 ASP A CA 1
ATOM 2074 C C . ASP A 1 282 ? 19.611 8.696 -22.855 1.00 93.94 282 ASP A C 1
ATOM 2076 O O . ASP A 1 282 ? 18.558 9.193 -22.451 1.00 93.94 282 ASP A O 1
ATOM 2080 N N . VAL A 1 283 ? 19.795 7.369 -22.877 1.00 93.06 283 VAL A N 1
ATOM 2081 C CA . VAL A 1 283 ? 18.773 6.401 -22.435 1.00 93.06 283 VAL A CA 1
ATOM 2082 C C . VAL A 1 283 ? 18.410 6.619 -20.963 1.00 93.06 283 VAL A C 1
ATOM 2084 O O . VAL A 1 283 ? 17.234 6.549 -20.588 1.00 93.06 283 VAL A O 1
ATOM 2087 N N . TYR A 1 284 ? 19.408 6.867 -20.109 1.00 92.94 284 TYR A N 1
ATOM 2088 C CA . TYR A 1 284 ? 19.184 7.159 -18.696 1.00 92.94 284 TYR A CA 1
ATOM 2089 C C . TYR A 1 284 ? 18.439 8.486 -18.505 1.00 92.94 284 TYR A C 1
ATOM 2091 O O . TYR A 1 284 ? 17.464 8.540 -17.752 1.00 92.94 284 TYR A O 1
ATOM 2099 N N . ALA A 1 285 ? 18.838 9.538 -19.225 1.00 92.12 285 ALA A N 1
ATOM 2100 C CA . ALA A 1 285 ? 18.187 10.843 -19.166 1.00 92.12 285 ALA A CA 1
ATOM 2101 C C . ALA A 1 285 ? 16.713 10.789 -19.606 1.00 92.12 285 ALA A C 1
ATOM 2103 O O . ALA A 1 285 ? 15.855 11.376 -18.940 1.00 92.12 285 ALA A O 1
ATOM 2104 N N . ASP A 1 286 ? 16.401 10.046 -20.671 1.00 93.19 286 ASP A N 1
ATOM 2105 C CA . ASP A 1 286 ? 15.027 9.842 -21.137 1.00 93.19 286 ASP A CA 1
ATOM 2106 C C . ASP A 1 286 ? 14.186 9.108 -20.085 1.00 93.19 286 ASP A C 1
ATOM 2108 O O . ASP A 1 286 ? 13.080 9.537 -19.753 1.00 93.19 286 ASP A O 1
ATOM 2112 N N . ARG A 1 287 ? 14.725 8.044 -19.480 1.00 93.38 287 ARG A N 1
ATOM 2113 C CA . ARG A 1 287 ? 14.061 7.338 -18.372 1.00 93.38 287 ARG A CA 1
ATOM 2114 C C . ARG A 1 287 ? 13.813 8.249 -17.172 1.00 93.38 287 ARG A C 1
ATOM 2116 O O . ARG A 1 287 ? 12.724 8.222 -16.602 1.00 93.38 287 ARG A O 1
ATOM 2123 N N . LEU A 1 288 ? 14.784 9.078 -16.801 1.00 92.44 288 LEU A N 1
ATOM 2124 C CA . LEU A 1 288 ? 14.636 10.023 -15.696 1.00 92.44 288 LEU A CA 1
ATOM 2125 C C . LEU A 1 288 ? 13.580 11.103 -15.995 1.00 92.44 288 LEU A C 1
ATOM 2127 O O . LEU A 1 288 ? 12.890 11.571 -15.088 1.00 92.44 288 LEU A O 1
ATOM 2131 N N . ALA A 1 289 ? 13.400 11.489 -17.260 1.00 91.38 289 ALA A N 1
ATOM 2132 C CA . ALA A 1 289 ? 12.312 12.382 -17.647 1.00 91.38 289 ALA A CA 1
ATOM 2133 C C . ALA A 1 289 ? 10.936 11.729 -17.421 1.00 91.38 289 ALA A C 1
ATOM 2135 O O . ALA A 1 289 ? 10.038 12.381 -16.894 1.00 91.38 289 ALA A O 1
ATOM 2136 N N . LEU A 1 290 ? 10.796 10.439 -17.744 1.00 92.12 290 LEU A N 1
ATOM 2137 C CA . LEU A 1 290 ? 9.566 9.667 -17.526 1.00 92.12 290 LEU A CA 1
ATOM 2138 C C . LEU A 1 290 ? 9.288 9.371 -16.046 1.00 92.12 290 LEU A C 1
ATOM 2140 O O . LEU A 1 290 ? 8.135 9.203 -15.667 1.00 92.12 290 LEU A O 1
ATOM 2144 N N . PHE A 1 291 ? 10.316 9.327 -15.197 1.00 89.50 291 PHE A N 1
ATOM 2145 C CA . PHE A 1 291 ? 10.140 9.226 -13.744 1.00 89.50 291 PHE A CA 1
ATOM 2146 C C . PHE A 1 291 ? 9.358 10.417 -13.161 1.00 89.50 291 PHE A C 1
ATOM 2148 O O . PHE A 1 291 ? 8.629 10.260 -12.187 1.00 89.50 291 PHE A O 1
ATOM 2155 N N . ASN A 1 292 ? 9.472 11.597 -13.776 1.00 86.56 292 ASN A N 1
ATOM 2156 C CA . ASN A 1 292 ? 8.747 12.801 -13.360 1.00 86.56 292 ASN A CA 1
ATOM 2157 C C . ASN A 1 292 ? 7.370 12.950 -14.044 1.00 86.56 292 ASN A C 1
ATOM 2159 O O . ASN A 1 292 ? 6.756 14.010 -13.941 1.00 86.56 292 ASN A O 1
ATOM 2163 N N . ASP A 1 293 ? 6.918 11.942 -14.795 1.00 88.94 293 ASP A N 1
ATOM 2164 C CA . ASP A 1 293 ? 5.615 11.933 -15.461 1.00 88.94 293 ASP A CA 1
ATOM 2165 C C . ASP A 1 293 ? 4.563 11.296 -14.538 1.00 88.94 293 ASP A C 1
ATOM 2167 O O . ASP A 1 293 ? 4.618 10.092 -14.278 1.00 88.94 293 ASP A O 1
ATOM 2171 N N . ASP A 1 294 ? 3.602 12.095 -14.068 1.00 85.00 294 ASP A N 1
ATOM 2172 C CA . ASP A 1 294 ? 2.531 11.669 -13.152 1.00 85.00 294 ASP A CA 1
ATOM 2173 C C . ASP A 1 294 ? 1.658 10.535 -13.728 1.00 85.00 294 ASP A C 1
ATOM 2175 O O . ASP A 1 294 ? 1.072 9.759 -12.974 1.00 85.00 294 ASP A O 1
ATOM 2179 N N . ASP A 1 295 ? 1.572 10.403 -15.058 1.00 85.62 295 ASP A N 1
ATOM 2180 C CA . ASP A 1 295 ? 0.811 9.321 -15.696 1.00 85.62 295 ASP A CA 1
ATOM 2181 C C . ASP A 1 295 ? 1.580 7.985 -15.685 1.00 85.62 295 ASP A C 1
ATOM 2183 O O . ASP A 1 295 ? 0.990 6.915 -15.873 1.00 85.62 295 ASP A O 1
ATOM 2187 N N . ARG A 1 296 ? 2.907 8.026 -15.492 1.00 89.75 296 ARG A N 1
ATOM 2188 C CA . ARG A 1 296 ? 3.786 6.845 -15.498 1.00 89.75 296 ARG A CA 1
ATOM 2189 C C . ARG A 1 296 ? 4.280 6.472 -14.108 1.00 89.75 296 ARG A C 1
ATOM 2191 O O . ARG A 1 296 ? 4.437 5.281 -13.836 1.00 89.75 296 ARG A O 1
ATOM 2198 N N . ASN A 1 297 ? 4.528 7.459 -13.255 1.00 91.12 297 ASN A N 1
ATOM 2199 C CA . ASN A 1 297 ? 4.955 7.276 -11.880 1.00 91.12 297 ASN A CA 1
ATOM 2200 C C . ASN A 1 297 ? 3.732 7.177 -10.960 1.00 91.12 297 ASN A C 1
ATOM 2202 O O . ASN A 1 297 ? 3.019 8.145 -10.718 1.00 91.12 297 ASN A O 1
ATOM 2206 N N . LEU A 1 298 ? 3.494 5.976 -10.440 1.00 89.75 298 LEU A N 1
ATOM 2207 C CA . LEU A 1 298 ? 2.376 5.670 -9.548 1.00 89.75 298 LEU A CA 1
ATOM 2208 C C . LEU A 1 298 ? 2.690 5.999 -8.080 1.00 89.75 298 LEU A C 1
ATOM 2210 O O . LEU A 1 298 ? 1.817 5.856 -7.221 1.00 89.75 298 LEU A O 1
ATOM 2214 N N . GLY A 1 299 ? 3.924 6.411 -7.789 1.00 91.69 299 GLY A N 1
ATOM 2215 C CA . GLY A 1 299 ? 4.413 6.762 -6.466 1.00 91.69 299 GLY A CA 1
ATOM 2216 C C . GLY A 1 299 ? 5.673 5.989 -6.090 1.00 91.69 299 GLY A C 1
ATOM 2217 O O . GLY A 1 299 ? 6.396 5.438 -6.916 1.00 91.69 299 GLY A O 1
ATOM 2218 N N . GLU A 1 300 ? 5.929 5.925 -4.795 1.00 92.38 300 GLU A N 1
ATOM 2219 C CA . GLU A 1 300 ? 7.095 5.296 -4.198 1.00 92.38 300 GLU A CA 1
ATOM 2220 C C . GLU A 1 300 ? 6.652 4.285 -3.145 1.00 92.38 300 GLU A C 1
ATOM 2222 O O . GLU A 1 300 ? 5.606 4.424 -2.509 1.00 92.38 300 GLU A O 1
ATOM 2227 N N . MET A 1 301 ? 7.438 3.234 -2.946 1.00 91.19 301 MET A N 1
ATOM 2228 C CA . MET A 1 301 ? 7.168 2.298 -1.865 1.00 91.19 301 MET A CA 1
ATOM 2229 C C . MET A 1 301 ? 7.357 2.992 -0.511 1.00 91.19 301 MET A C 1
ATOM 2231 O O . MET A 1 301 ? 8.375 3.646 -0.274 1.00 91.19 301 MET A O 1
ATOM 2235 N N . ASP A 1 302 ? 6.413 2.790 0.407 1.00 88.31 302 ASP A N 1
ATOM 2236 C CA . ASP A 1 302 ? 6.561 3.263 1.780 1.00 88.31 302 ASP A CA 1
ATOM 2237 C C . ASP A 1 302 ? 7.654 2.448 2.491 1.00 88.31 302 ASP A C 1
ATOM 2239 O O . ASP A 1 302 ? 7.483 1.272 2.826 1.00 88.31 302 ASP A O 1
ATOM 2243 N N . GLN A 1 303 ? 8.810 3.078 2.706 1.00 83.19 303 GLN A N 1
ATOM 2244 C CA . GLN A 1 303 ? 9.957 2.430 3.340 1.00 83.19 303 GLN A CA 1
ATOM 2245 C C . GLN A 1 303 ? 9.698 2.072 4.809 1.00 83.19 303 GLN A C 1
ATOM 2247 O O . GLN A 1 303 ? 10.265 1.090 5.296 1.00 83.19 303 GLN A O 1
ATOM 2252 N N . PHE A 1 304 ? 8.865 2.840 5.519 1.00 81.31 304 PHE A N 1
ATOM 2253 C CA . PHE A 1 304 ? 8.525 2.537 6.907 1.00 81.31 304 PHE A CA 1
ATOM 2254 C C . PHE A 1 304 ? 7.645 1.292 6.968 1.00 81.31 304 PHE A C 1
ATOM 2256 O O . PHE A 1 304 ? 7.999 0.345 7.672 1.00 81.31 304 PHE A O 1
ATOM 2263 N N . ASP A 1 305 ? 6.584 1.249 6.156 1.00 83.88 305 ASP A N 1
ATOM 2264 C CA . ASP A 1 305 ? 5.724 0.065 6.032 1.00 83.88 305 ASP A CA 1
ATOM 2265 C C . ASP A 1 305 ? 6.544 -1.164 5.616 1.00 83.88 305 ASP A C 1
ATOM 2267 O O . ASP A 1 305 ? 6.450 -2.208 6.254 1.00 83.88 305 ASP A O 1
ATOM 2271 N N . TYR A 1 306 ? 7.434 -1.045 4.625 1.00 84.62 306 TYR A N 1
ATOM 2272 C CA . TYR A 1 306 ? 8.276 -2.160 4.183 1.00 84.62 306 TYR A CA 1
ATOM 2273 C C . TYR A 1 306 ? 9.142 -2.747 5.311 1.00 84.62 306 TYR A C 1
ATOM 2275 O O . TYR A 1 306 ? 9.178 -3.968 5.506 1.00 84.62 306 TYR A O 1
ATOM 2283 N N . ILE A 1 307 ? 9.830 -1.902 6.085 1.00 82.12 307 ILE A N 1
ATOM 2284 C CA . ILE A 1 307 ? 10.691 -2.354 7.190 1.00 82.12 307 ILE A CA 1
ATOM 2285 C C . ILE A 1 307 ? 9.855 -2.965 8.323 1.00 82.12 307 ILE A C 1
ATOM 2287 O O . ILE A 1 307 ? 10.224 -4.009 8.869 1.00 82.12 307 ILE A O 1
ATOM 2291 N N . GLU A 1 308 ? 8.719 -2.359 8.670 1.00 80.19 308 GLU A N 1
ATOM 2292 C CA . GLU A 1 308 ? 7.827 -2.895 9.700 1.00 80.19 308 GLU A CA 1
ATOM 2293 C C . GLU A 1 308 ? 7.227 -4.241 9.285 1.00 80.19 308 GLU A C 1
ATOM 2295 O O . GLU A 1 308 ? 7.279 -5.203 10.052 1.00 80.19 308 GLU A O 1
ATOM 2300 N N . GLN A 1 309 ? 6.734 -4.354 8.050 1.00 77.00 309 GLN A N 1
ATOM 2301 C CA . GLN A 1 309 ? 6.168 -5.583 7.497 1.00 77.00 309 GLN A CA 1
ATOM 2302 C C . GLN A 1 309 ? 7.188 -6.720 7.460 1.00 77.00 309 GLN A C 1
ATOM 2304 O O . GLN A 1 309 ? 6.900 -7.848 7.872 1.00 77.00 309 GLN A O 1
ATOM 2309 N N . THR A 1 310 ? 8.395 -6.442 6.973 1.00 79.06 310 THR A N 1
ATOM 2310 C CA . THR A 1 310 ? 9.459 -7.451 6.888 1.00 79.06 310 THR A CA 1
ATOM 2311 C C . THR A 1 310 ? 9.879 -7.939 8.272 1.00 79.06 310 THR A C 1
ATOM 2313 O O . THR A 1 310 ? 10.001 -9.150 8.479 1.00 79.06 310 THR A O 1
ATOM 2316 N N . ALA A 1 311 ? 9.984 -7.037 9.254 1.00 77.56 311 ALA A N 1
ATOM 2317 C CA . ALA A 1 311 ? 10.245 -7.396 10.645 1.00 77.56 311 ALA A CA 1
ATOM 2318 C C . ALA A 1 311 ? 9.097 -8.208 11.272 1.00 77.56 311 ALA A C 1
ATOM 2320 O O . ALA A 1 311 ? 9.347 -9.238 11.901 1.00 77.56 311 ALA A O 1
ATOM 2321 N N . LEU A 1 312 ? 7.845 -7.782 11.070 1.00 73.50 312 LEU A N 1
ATOM 2322 C CA . LEU A 1 312 ? 6.653 -8.408 11.647 1.00 73.50 312 LEU A CA 1
ATOM 2323 C C . LEU A 1 312 ? 6.440 -9.835 11.134 1.00 73.50 312 LEU A C 1
ATOM 2325 O O . LEU A 1 312 ? 6.045 -10.720 11.892 1.00 73.50 312 LEU A O 1
ATOM 2329 N N . TYR A 1 313 ? 6.711 -10.065 9.849 1.00 73.50 313 TYR A N 1
ATOM 2330 C CA . TYR A 1 313 ? 6.465 -11.349 9.193 1.00 73.50 313 TYR A CA 1
ATOM 2331 C C . TYR A 1 313 ? 7.725 -12.190 8.974 1.00 73.50 313 TYR A C 1
ATOM 2333 O O . TYR A 1 313 ? 7.641 -13.262 8.372 1.00 73.50 313 TYR A O 1
ATOM 2341 N N . GLY A 1 314 ? 8.883 -11.736 9.466 1.00 73.56 314 GLY A N 1
ATOM 2342 C CA . GLY A 1 314 ? 10.155 -12.450 9.338 1.00 73.56 314 GLY A CA 1
ATOM 2343 C C . GLY A 1 314 ? 10.604 -12.638 7.887 1.00 73.56 314 GLY A C 1
ATOM 2344 O O . GLY A 1 314 ? 11.295 -13.611 7.577 1.00 73.56 314 GLY A O 1
ATOM 2345 N N . VAL A 1 315 ? 10.182 -11.741 6.994 1.00 75.00 315 VAL A N 1
ATOM 2346 C CA . VAL A 1 315 ? 10.607 -11.737 5.593 1.00 75.00 315 VAL A CA 1
ATOM 2347 C C . VAL A 1 315 ? 11.960 -11.024 5.532 1.00 75.00 315 VAL A C 1
ATOM 2349 O O . VAL A 1 315 ? 12.086 -9.936 6.090 1.00 75.00 315 VAL A O 1
ATOM 2352 N N . PRO A 1 316 ? 12.998 -11.611 4.913 1.00 75.12 316 PRO A N 1
ATOM 2353 C CA . PRO A 1 316 ? 14.283 -10.936 4.785 1.00 75.12 316 PRO A CA 1
ATOM 2354 C C . PRO A 1 316 ? 14.130 -9.664 3.947 1.00 75.12 316 PRO A C 1
ATOM 2356 O O . PRO A 1 316 ? 13.529 -9.701 2.876 1.00 75.12 316 PRO A O 1
ATOM 2359 N N . THR A 1 317 ? 14.695 -8.557 4.424 1.00 79.06 317 THR A N 1
ATOM 2360 C CA . THR A 1 317 ? 14.781 -7.325 3.641 1.00 79.06 317 THR A CA 1
ATOM 2361 C C . THR A 1 317 ? 15.819 -7.477 2.535 1.00 79.06 317 THR A C 1
ATOM 2363 O O . THR A 1 317 ? 16.906 -8.027 2.742 1.00 79.06 317 THR A O 1
ATOM 2366 N N . GLU A 1 318 ? 15.501 -6.961 1.353 1.00 82.19 318 GLU A N 1
ATOM 2367 C CA . GLU A 1 318 ? 16.491 -6.766 0.293 1.00 82.19 318 GLU A CA 1
ATOM 2368 C C . GLU A 1 318 ? 17.570 -5.752 0.701 1.00 82.19 318 GLU A C 1
ATOM 2370 O O . GLU A 1 318 ? 17.344 -4.878 1.538 1.00 82.19 318 GLU A O 1
ATOM 2375 N N . SER A 1 319 ? 18.770 -5.866 0.122 1.00 79.81 319 SER A N 1
ATOM 2376 C CA . SER A 1 319 ? 19.934 -5.055 0.516 1.00 79.81 319 SER A CA 1
ATOM 2377 C C . SER A 1 319 ? 19.759 -3.554 0.279 1.00 79.81 319 SER A C 1
ATOM 2379 O O . SER A 1 319 ? 20.386 -2.750 0.962 1.00 79.81 319 SER A O 1
ATOM 2381 N N . ASN A 1 320 ? 18.921 -3.193 -0.687 1.00 82.00 320 ASN A N 1
ATOM 2382 C CA . ASN A 1 320 ? 18.524 -1.831 -1.042 1.00 82.00 320 ASN A CA 1
ATOM 2383 C C . ASN A 1 320 ? 17.194 -1.409 -0.385 1.00 82.00 320 ASN A C 1
ATOM 2385 O O . ASN A 1 320 ? 16.668 -0.351 -0.706 1.00 82.00 320 ASN A O 1
ATOM 2389 N N . ASN A 1 321 ? 16.634 -2.235 0.509 1.00 84.31 321 ASN A N 1
ATOM 2390 C CA . ASN A 1 321 ? 15.311 -2.049 1.107 1.00 84.31 321 ASN A CA 1
ATOM 2391 C C . ASN A 1 321 ? 14.191 -1.806 0.077 1.00 84.31 321 ASN A C 1
ATOM 2393 O O . ASN A 1 321 ? 13.237 -1.094 0.369 1.00 84.31 321 ASN A O 1
ATOM 2397 N N . CYS A 1 322 ? 14.309 -2.381 -1.120 1.00 87.12 322 CYS A N 1
ATOM 2398 C CA . CYS A 1 322 ? 13.345 -2.221 -2.197 1.00 87.12 322 CYS A CA 1
ATOM 2399 C C . CYS A 1 322 ? 13.159 -3.575 -2.888 1.00 87.12 322 CYS A C 1
ATOM 2401 O O . CYS A 1 322 ? 14.128 -4.079 -3.450 1.00 87.12 322 CYS A O 1
ATOM 2403 N N . PRO A 1 323 ? 11.956 -4.174 -2.870 1.00 87.75 323 PRO A N 1
ATOM 2404 C CA . PRO A 1 323 ? 11.675 -5.418 -3.569 1.00 87.75 323 PRO A CA 1
ATOM 2405 C C . PRO A 1 323 ? 11.516 -5.135 -5.065 1.00 87.75 323 PRO A C 1
ATOM 2407 O O . PRO A 1 323 ? 10.420 -5.246 -5.595 1.00 87.75 323 PRO A O 1
ATOM 2410 N N . SER A 1 324 ? 12.568 -4.660 -5.732 1.00 88.81 324 SER A N 1
ATOM 2411 C CA . SER A 1 324 ? 12.510 -4.167 -7.113 1.00 88.81 324 SER A CA 1
ATO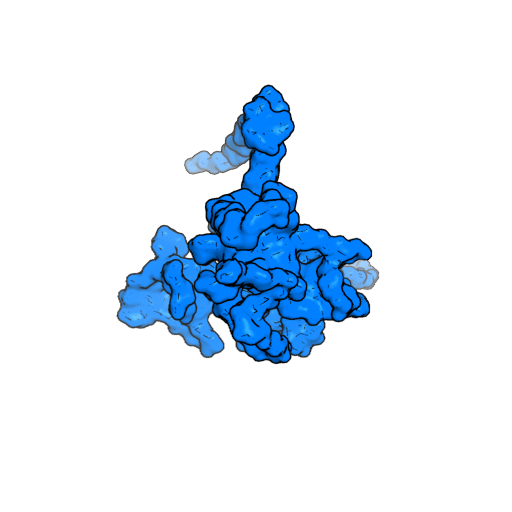M 2412 C C . SER A 1 324 ? 12.589 -5.288 -8.146 1.00 88.81 324 SER A C 1
ATOM 2414 O O . SER A 1 324 ? 13.430 -6.180 -8.028 1.00 88.81 324 SER A O 1
ATOM 2416 N N . SER A 1 325 ? 11.807 -5.185 -9.225 1.00 83.94 325 SER A N 1
ATOM 2417 C CA . SER A 1 325 ? 11.963 -6.036 -10.415 1.00 83.94 325 SER A CA 1
ATOM 2418 C C . SER A 1 325 ? 13.221 -5.671 -11.211 1.00 83.94 325 SER A C 1
ATOM 2420 O O . SER A 1 325 ? 13.821 -6.519 -11.879 1.00 83.94 325 SER A O 1
ATOM 2422 N N . ARG A 1 326 ? 13.621 -4.396 -11.144 1.00 89.81 326 ARG A N 1
ATOM 2423 C CA . ARG A 1 326 ? 14.692 -3.804 -11.942 1.00 89.81 326 ARG A CA 1
ATOM 2424 C C . ARG A 1 326 ? 15.425 -2.715 -11.157 1.00 89.81 326 ARG A C 1
ATOM 2426 O O . ARG A 1 326 ? 14.812 -1.929 -10.440 1.00 89.81 326 ARG A O 1
ATOM 2433 N N . VAL A 1 327 ? 16.743 -2.668 -11.344 1.00 91.31 327 VAL A N 1
ATOM 2434 C CA . VAL A 1 327 ? 17.627 -1.628 -10.805 1.00 91.31 327 VAL A CA 1
ATOM 2435 C C . VAL A 1 327 ? 18.145 -0.779 -11.961 1.00 91.31 327 VAL A C 1
ATOM 2437 O O . VAL A 1 327 ? 18.634 -1.332 -12.949 1.00 91.31 327 VAL A O 1
ATOM 2440 N N . LEU A 1 328 ? 18.028 0.539 -11.838 1.00 91.69 328 LEU A N 1
ATOM 2441 C CA . LEU A 1 328 ? 18.604 1.525 -12.749 1.00 91.69 328 LEU A CA 1
ATOM 2442 C C . LEU A 1 328 ? 19.684 2.321 -12.015 1.00 91.69 328 LEU A C 1
ATOM 2444 O O . LEU A 1 328 ? 19.556 2.588 -10.823 1.00 91.69 328 LEU A O 1
ATOM 2448 N N . SER A 1 329 ? 20.741 2.686 -12.730 1.00 91.12 329 SER A N 1
ATOM 2449 C CA . SER A 1 329 ? 21.822 3.532 -12.230 1.00 91.12 329 SER A CA 1
ATOM 2450 C C . SER A 1 329 ? 22.339 4.413 -13.360 1.00 91.12 329 SER A C 1
ATOM 2452 O O . SER A 1 329 ? 22.283 4.003 -14.523 1.00 91.12 329 SER A O 1
ATOM 2454 N N . GLU A 1 330 ? 22.880 5.578 -13.013 1.00 89.00 330 GLU A N 1
ATOM 2455 C CA . GLU A 1 330 ? 23.649 6.400 -13.953 1.00 89.00 330 GLU A CA 1
ATOM 2456 C C . GLU A 1 330 ? 24.835 5.574 -14.530 1.00 89.00 330 GLU A C 1
ATOM 2458 O O . GLU A 1 330 ? 25.417 4.775 -13.779 1.00 89.00 330 GLU A O 1
ATOM 2463 N N . PRO A 1 331 ? 25.150 5.685 -15.840 1.00 83.31 331 PRO A N 1
ATOM 2464 C CA . PRO A 1 331 ? 26.185 4.882 -16.516 1.00 83.31 331 PRO A CA 1
ATOM 2465 C C . PRO A 1 331 ? 27.635 5.036 -16.021 1.00 83.31 331 PRO A C 1
ATOM 2467 O O . PRO A 1 331 ? 28.016 6.111 -15.497 1.00 83.31 331 PRO A O 1
#

Radius of gyration: 25.47 Å; chains: 1; bounding box: 80×50×61 Å

pLDDT: mean 72.52, std 20.64, range [27.34, 94.88]